Protein AF-A0A7S3JNY3-F1 (afdb_monomer)

Organism: NCBI:txid44058

Secondary structure (DSSP, 8-state):
---GGGHHHHHHHHHHHHHHHHHHHHHHHHHHHHHHHHHHHSSSHHHHH-HHHHHHHHHHHHHHHHHHHHHHHH--HHHHHT-HHHHHHHHHHHHHHHHHHHHHHHHHHHHHHHSGGGGGS-HHHHHHHHHTTT-GGGGGGGHHHH-TT-SEEEEPSS-TTEEEEEEEEETTEEEEEEEEEEEE-TTS-HHHHHHHHHHHHHHHHHHHHHHHHHHHTTS-HHHHHHHS-HHHHHHHHHHHHHHHHHHHHHHTTT-TTHHHHS--

Mean predicted aligned error: 7.67 Å

Structure (mmCIF, N/CA/C/O backbone):
data_AF-A0A7S3JNY3-F1
#
_entry.id   AF-A0A7S3JNY3-F1
#
loop_
_atom_site.group_PDB
_atom_site.id
_atom_site.type_symbol
_atom_site.label_atom_id
_atom_site.label_alt_id
_atom_site.label_comp_id
_atom_site.label_asym_id
_atom_site.label_entity_id
_atom_site.label_seq_id
_atom_site.pdbx_PDB_ins_code
_atom_site.Cartn_x
_atom_site.Cartn_y
_atom_site.Cartn_z
_atom_site.occupancy
_atom_site.B_iso_or_equiv
_atom_site.auth_seq_id
_atom_site.auth_comp_id
_atom_site.auth_asym_id
_atom_site.auth_atom_id
_atom_site.pdbx_PDB_model_num
ATOM 1 N N . ARG A 1 1 ? 52.974 -21.069 -27.724 1.00 56.16 1 ARG A N 1
ATOM 2 C CA . ARG A 1 1 ? 54.146 -21.047 -28.641 1.00 56.16 1 ARG A CA 1
ATOM 3 C C . ARG A 1 1 ? 53.764 -20.895 -30.128 1.00 56.16 1 ARG A C 1
ATOM 5 O O . ARG A 1 1 ? 54.590 -20.383 -30.863 1.00 56.16 1 ARG A O 1
ATOM 12 N N . HIS A 1 2 ? 52.527 -21.207 -30.559 1.00 62.00 2 HIS A N 1
ATOM 13 C CA . HIS A 1 2 ? 52.052 -21.024 -31.955 1.00 62.00 2 HIS A CA 1
ATOM 14 C C . HIS A 1 2 ? 50.883 -20.023 -32.114 1.00 62.00 2 HIS A C 1
ATOM 16 O O . HIS A 1 2 ? 50.087 -20.135 -33.035 1.00 62.00 2 HIS A O 1
ATOM 22 N N . VAL A 1 3 ? 50.758 -19.041 -31.213 1.00 65.50 3 VAL A N 1
ATOM 23 C CA . VAL A 1 3 ? 49.594 -18.122 -31.157 1.00 65.50 3 VAL A CA 1
ATOM 24 C C . VAL A 1 3 ? 49.828 -16.798 -31.902 1.00 65.50 3 VAL A C 1
ATOM 26 O O . VAL A 1 3 ? 48.916 -15.992 -32.022 1.00 65.50 3 VAL A O 1
ATOM 29 N N . GLY A 1 4 ? 51.046 -16.562 -32.406 1.00 77.44 4 GLY A N 1
ATOM 30 C CA . GLY A 1 4 ? 51.443 -15.313 -33.072 1.00 77.44 4 GLY A CA 1
ATOM 31 C C . GLY A 1 4 ? 50.484 -14.841 -34.179 1.00 77.44 4 GLY A C 1
ATOM 32 O O . GLY A 1 4 ? 50.065 -13.690 -34.110 1.00 77.44 4 GLY A O 1
ATOM 33 N N . PRO A 1 5 ? 50.063 -15.710 -35.123 1.00 82.00 5 PRO A N 1
ATOM 34 C CA . PRO A 1 5 ? 49.164 -15.327 -36.220 1.00 82.00 5 PRO A CA 1
ATOM 35 C C . PRO A 1 5 ? 47.748 -14.934 -35.776 1.00 82.00 5 PRO A C 1
ATOM 37 O O . PRO A 1 5 ? 47.068 -14.197 -36.476 1.00 82.00 5 PRO A O 1
ATOM 40 N N . PHE A 1 6 ? 47.299 -15.421 -34.616 1.00 84.50 6 PHE A N 1
ATOM 41 C CA . PHE A 1 6 ? 45.948 -15.180 -34.099 1.00 84.50 6 PHE A CA 1
ATOM 42 C C . PHE A 1 6 ? 45.913 -14.108 -33.012 1.00 84.50 6 PHE A C 1
ATOM 44 O O . PHE A 1 6 ? 44.836 -13.741 -32.558 1.00 84.50 6 PHE A O 1
ATOM 51 N N . LYS A 1 7 ? 47.073 -13.606 -32.570 1.00 87.00 7 LYS A N 1
ATOM 52 C CA . LYS A 1 7 ? 47.175 -12.702 -31.419 1.00 87.00 7 LYS A CA 1
ATOM 53 C C . LYS A 1 7 ? 46.343 -11.433 -31.606 1.00 87.00 7 LYS A C 1
ATOM 55 O O . LYS A 1 7 ? 45.673 -11.013 -30.671 1.00 87.00 7 LYS A O 1
ATOM 60 N N . GLU A 1 8 ? 46.366 -10.853 -32.802 1.00 88.31 8 GLU A N 1
ATOM 61 C CA . GLU A 1 8 ? 45.598 -9.648 -33.127 1.00 88.31 8 GLU A CA 1
ATOM 62 C C . GLU A 1 8 ? 44.090 -9.926 -33.165 1.00 88.31 8 GLU A C 1
ATOM 64 O O . GLU A 1 8 ? 43.324 -9.237 -32.498 1.00 88.31 8 GLU A O 1
ATOM 69 N N . ALA A 1 9 ? 43.671 -10.999 -33.843 1.00 87.06 9 ALA A N 1
ATOM 70 C CA . ALA A 1 9 ? 42.269 -11.412 -33.900 1.00 87.06 9 ALA A CA 1
ATOM 71 C C . ALA A 1 9 ? 41.699 -11.735 -32.507 1.00 87.06 9 ALA A C 1
ATOM 73 O O . ALA A 1 9 ? 40.608 -11.285 -32.164 1.00 87.06 9 ALA A O 1
ATOM 74 N N . VAL A 1 10 ? 42.460 -12.462 -31.683 1.00 89.25 10 VAL A N 1
ATOM 75 C CA . VAL A 1 10 ? 42.090 -12.776 -30.296 1.00 89.25 10 VAL A CA 1
ATOM 76 C C . VAL A 1 10 ? 42.027 -11.506 -29.454 1.00 89.25 10 VAL A C 1
ATOM 78 O O . VAL A 1 10 ? 41.102 -11.363 -28.666 1.00 89.25 10 VAL A O 1
ATOM 81 N N . SER A 1 11 ? 42.962 -10.566 -29.629 1.00 90.06 11 SER A N 1
ATOM 82 C CA . SER A 1 11 ? 42.933 -9.293 -28.902 1.00 90.06 11 SER A CA 1
ATOM 83 C C . SER A 1 11 ? 41.694 -8.470 -29.253 1.00 90.06 11 SER A C 1
ATOM 85 O O . SER A 1 11 ? 41.030 -7.977 -28.350 1.00 90.06 11 SER A O 1
ATOM 87 N N . LEU A 1 12 ? 41.353 -8.355 -30.540 1.00 89.31 12 LEU A N 1
ATOM 88 C CA . LEU A 1 12 ? 40.158 -7.639 -30.995 1.00 89.31 12 LEU A CA 1
ATOM 89 C C . LEU A 1 12 ? 38.875 -8.288 -30.468 1.00 89.31 12 LEU A C 1
ATOM 91 O O . LEU A 1 12 ? 37.988 -7.589 -29.984 1.00 89.31 12 LEU A O 1
ATOM 95 N N . GLN A 1 13 ? 38.785 -9.620 -30.523 1.00 88.56 13 GLN A N 1
ATOM 96 C CA . GLN A 1 13 ? 37.644 -10.348 -29.969 1.00 88.56 13 GLN A CA 1
ATOM 97 C C . GLN A 1 13 ? 37.541 -10.186 -28.454 1.00 88.56 13 GLN A C 1
ATOM 99 O O . GLN A 1 13 ? 36.442 -9.994 -27.945 1.00 88.56 13 GLN A O 1
ATOM 104 N N . LEU A 1 14 ? 38.664 -10.228 -27.735 1.00 91.50 14 LEU A N 1
ATOM 105 C CA . LEU A 1 14 ? 38.682 -10.040 -26.289 1.00 91.50 14 LEU A CA 1
ATOM 106 C C . LEU A 1 14 ? 38.193 -8.638 -25.909 1.00 91.50 14 LEU A C 1
ATOM 108 O O . LEU A 1 14 ? 37.345 -8.519 -25.032 1.00 91.50 14 LEU A O 1
ATOM 112 N N . THR A 1 15 ? 38.664 -7.595 -26.598 1.00 90.69 15 THR A N 1
ATOM 113 C CA . THR A 1 15 ? 38.187 -6.221 -26.385 1.00 90.69 15 THR A CA 1
ATOM 114 C C . THR A 1 15 ? 36.701 -6.092 -26.710 1.00 90.69 15 THR A C 1
ATOM 116 O O . THR A 1 15 ? 35.944 -5.570 -25.900 1.00 90.69 15 THR A O 1
ATOM 119 N N . ALA A 1 16 ? 36.249 -6.629 -27.847 1.00 89.75 16 ALA A N 1
ATOM 120 C CA . ALA A 1 16 ? 34.840 -6.574 -28.228 1.00 89.75 16 ALA A CA 1
ATOM 121 C C . ALA A 1 16 ? 33.927 -7.281 -27.211 1.00 89.75 16 ALA A C 1
ATOM 123 O O . ALA A 1 16 ? 32.843 -6.780 -26.912 1.00 89.75 16 ALA A O 1
ATOM 124 N N . LEU A 1 17 ? 34.356 -8.427 -26.673 1.00 92.56 17 LEU A N 1
ATOM 125 C CA . LEU A 1 17 ? 33.621 -9.155 -25.639 1.00 92.56 17 LEU A CA 1
ATOM 126 C C . LEU A 1 17 ? 33.625 -8.408 -24.303 1.00 92.56 17 LEU A C 1
ATOM 128 O O . LEU A 1 17 ? 32.567 -8.301 -23.694 1.00 92.56 17 LEU A O 1
ATOM 132 N N . SER A 1 18 ? 34.767 -7.851 -23.891 1.00 93.44 18 SER A N 1
ATOM 133 C CA . SER A 1 18 ? 34.874 -7.052 -22.664 1.00 93.44 18 SER A CA 1
ATOM 134 C C . SER A 1 18 ? 33.938 -5.845 -22.705 1.00 93.44 18 SER A C 1
ATOM 136 O O . SER A 1 18 ? 33.124 -5.669 -21.808 1.00 93.44 18 SER A O 1
ATOM 138 N N . ASP A 1 19 ? 33.968 -5.064 -23.787 1.00 90.50 19 ASP A N 1
ATOM 139 C CA . ASP A 1 19 ? 33.078 -3.910 -23.908 1.00 90.50 19 ASP A CA 1
ATOM 140 C C . ASP A 1 19 ? 31.593 -4.315 -23.984 1.00 90.50 19 ASP A C 1
ATOM 142 O O . ASP A 1 19 ? 30.695 -3.550 -23.613 1.00 90.50 19 ASP A O 1
ATOM 146 N N . THR A 1 20 ? 31.314 -5.488 -24.564 1.00 93.56 20 THR A N 1
ATOM 147 C CA . THR A 1 20 ? 29.952 -6.028 -24.648 1.00 93.56 20 THR A CA 1
ATOM 148 C C . THR A 1 20 ? 29.429 -6.349 -23.256 1.00 93.56 20 THR A C 1
ATOM 150 O O . THR A 1 20 ? 28.284 -6.006 -22.970 1.00 93.56 20 THR A O 1
ATOM 153 N N . ASP A 1 21 ? 30.260 -6.954 -22.408 1.00 93.56 21 ASP A N 1
ATOM 154 C CA . ASP A 1 21 ? 29.941 -7.272 -21.015 1.00 93.56 21 ASP A CA 1
ATOM 155 C C . ASP A 1 21 ? 29.605 -5.999 -20.222 1.00 93.56 21 ASP A C 1
ATOM 157 O O . ASP A 1 21 ? 28.498 -5.872 -19.699 1.00 93.56 21 ASP A O 1
ATOM 161 N N . ASP A 1 22 ? 30.473 -4.981 -20.288 1.00 91.94 22 ASP A N 1
ATOM 162 C CA . ASP A 1 22 ? 30.255 -3.684 -19.627 1.00 91.94 22 ASP A CA 1
ATOM 163 C C . ASP A 1 22 ? 28.944 -3.008 -20.075 1.00 91.94 22 ASP A C 1
ATOM 165 O O . ASP A 1 22 ? 28.192 -2.434 -19.277 1.00 91.94 22 ASP A O 1
ATOM 169 N N . THR A 1 23 ? 28.645 -3.078 -21.377 1.00 93.25 23 THR A N 1
ATOM 170 C CA . THR A 1 23 ? 27.417 -2.501 -21.943 1.00 93.25 23 THR A CA 1
ATOM 171 C C . THR A 1 23 ? 26.177 -3.261 -21.471 1.00 93.25 23 THR A C 1
ATOM 173 O O . THR A 1 23 ? 25.161 -2.638 -21.153 1.00 93.25 23 THR A O 1
ATOM 176 N N . LEU A 1 24 ? 26.241 -4.595 -21.418 1.00 93.75 24 LEU A N 1
ATOM 177 C CA . LEU A 1 24 ? 25.139 -5.441 -20.960 1.00 93.75 24 LEU A CA 1
ATOM 178 C C . LEU A 1 24 ? 24.847 -5.236 -19.477 1.00 93.75 24 LEU A C 1
ATOM 180 O O . LEU A 1 24 ? 23.680 -5.116 -19.109 1.00 93.75 24 LEU A O 1
ATOM 184 N N . ASP A 1 25 ? 25.877 -5.118 -18.645 1.00 94.69 25 ASP A N 1
ATOM 185 C CA . ASP A 1 25 ? 25.730 -4.850 -17.216 1.00 94.69 25 ASP A CA 1
ATOM 186 C C . ASP A 1 25 ? 24.955 -3.554 -16.954 1.00 94.69 25 ASP A C 1
ATOM 188 O O . ASP A 1 25 ? 24.044 -3.506 -16.118 1.00 94.69 25 ASP A O 1
ATOM 192 N N . LEU A 1 26 ? 25.280 -2.488 -17.691 1.00 94.94 26 LEU A N 1
ATOM 193 C CA . LEU A 1 26 ? 24.538 -1.233 -17.606 1.00 94.94 26 LEU A CA 1
ATOM 194 C C . LEU A 1 26 ? 23.118 -1.374 -18.165 1.00 94.94 26 LEU A C 1
ATOM 196 O O . LEU A 1 26 ? 22.169 -0.863 -17.569 1.00 94.94 26 LEU A O 1
ATOM 200 N N . TRP A 1 27 ? 22.952 -2.078 -19.284 1.00 95.44 27 TRP A N 1
ATOM 201 C CA . TRP A 1 27 ? 21.640 -2.285 -19.892 1.00 95.44 27 TRP A CA 1
ATOM 202 C C . TRP A 1 27 ? 20.697 -3.041 -18.953 1.00 95.44 27 TRP A C 1
ATOM 204 O O . TRP A 1 27 ? 19.566 -2.605 -18.748 1.00 95.44 27 TRP A O 1
ATOM 214 N N . ILE A 1 28 ? 21.162 -4.107 -18.300 1.00 95.38 28 ILE A N 1
ATOM 215 C CA . ILE A 1 28 ? 20.367 -4.868 -17.328 1.00 95.38 28 ILE A CA 1
ATOM 216 C C . ILE A 1 28 ? 19.935 -3.969 -16.162 1.00 95.38 28 ILE A C 1
ATOM 218 O O . ILE A 1 28 ? 18.774 -4.007 -15.749 1.00 95.38 28 ILE A O 1
ATOM 222 N N . LYS A 1 29 ? 20.825 -3.104 -15.656 1.00 95.44 29 LYS A N 1
ATOM 223 C CA . LYS A 1 29 ? 20.474 -2.123 -14.613 1.00 95.44 29 LYS A CA 1
ATOM 224 C C . LYS A 1 29 ? 19.383 -1.157 -15.081 1.00 95.44 29 LYS A C 1
ATOM 226 O O . LYS A 1 29 ? 18.408 -0.950 -14.359 1.00 95.44 29 LYS A O 1
ATOM 231 N N . VAL A 1 30 ? 19.514 -0.612 -16.293 1.00 96.44 30 VAL A N 1
ATOM 232 C CA . VAL A 1 30 ? 18.503 0.261 -16.916 1.00 96.44 30 VAL A CA 1
ATOM 233 C C . VAL A 1 30 ? 17.170 -0.470 -17.068 1.00 96.44 30 VA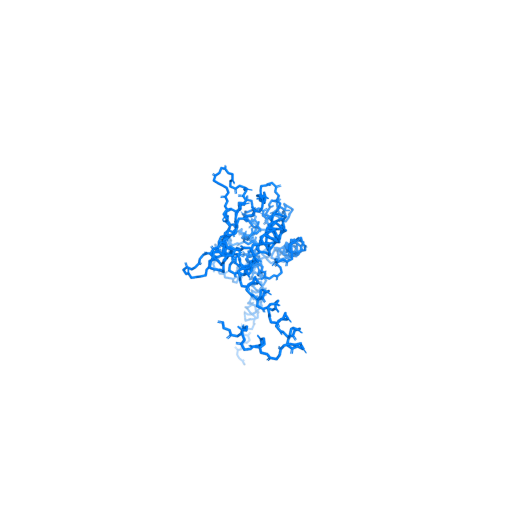L A C 1
ATOM 235 O O . VAL A 1 30 ? 16.141 0.068 -16.672 1.00 96.44 30 VAL A O 1
ATOM 238 N N . GLN A 1 31 ? 17.175 -1.704 -17.574 1.00 95.56 31 GLN A N 1
ATOM 239 C CA . GLN A 1 31 ? 15.968 -2.507 -17.765 1.00 95.56 31 GLN A CA 1
ATOM 240 C C . GLN A 1 31 ? 15.258 -2.790 -16.437 1.00 95.56 31 GLN A C 1
ATOM 242 O O . GLN A 1 31 ? 14.037 -2.654 -16.355 1.00 95.56 31 GLN A O 1
ATOM 247 N N . ASN A 1 32 ? 16.004 -3.142 -15.388 1.00 94.44 32 ASN A N 1
ATOM 248 C CA . ASN A 1 32 ? 15.439 -3.391 -14.063 1.00 94.44 32 ASN A CA 1
ATOM 249 C C . ASN A 1 32 ? 14.791 -2.127 -13.480 1.00 94.44 32 ASN A C 1
ATOM 251 O O . ASN A 1 32 ? 13.663 -2.183 -12.988 1.00 94.44 32 ASN A O 1
ATOM 255 N N . LEU A 1 33 ? 15.467 -0.974 -13.567 1.00 94.06 33 LEU A N 1
ATOM 256 C CA . LEU A 1 33 ? 14.902 0.305 -13.125 1.00 94.06 33 LEU A CA 1
ATOM 257 C C . LEU A 1 33 ? 13.669 0.697 -13.945 1.00 94.06 33 LEU A C 1
ATOM 259 O O . LEU A 1 33 ? 12.653 1.080 -13.367 1.00 94.06 33 LEU A O 1
ATOM 263 N N . TRP A 1 34 ? 13.738 0.569 -15.271 1.00 95.69 34 TRP A N 1
ATOM 264 C CA . TRP A 1 34 ? 12.626 0.877 -16.165 1.00 95.69 34 TRP A CA 1
ATOM 265 C C . TRP A 1 34 ? 11.405 0.008 -15.851 1.00 95.69 34 TRP A C 1
ATOM 267 O O . TRP A 1 34 ? 10.335 0.560 -15.632 1.00 95.69 34 TRP A O 1
ATOM 277 N N . THR A 1 35 ? 11.572 -1.309 -15.698 1.00 91.50 35 THR A N 1
ATOM 278 C CA . THR A 1 35 ? 10.468 -2.246 -15.398 1.00 91.50 35 THR A CA 1
ATOM 279 C C . THR A 1 35 ? 9.781 -1.905 -14.070 1.00 91.50 35 THR A C 1
ATOM 281 O O . THR A 1 35 ? 8.555 -1.917 -13.963 1.00 91.50 35 THR A O 1
ATOM 284 N N . ASN A 1 36 ? 10.563 -1.545 -13.045 1.00 87.94 36 ASN A N 1
ATOM 285 C CA . ASN A 1 36 ? 10.016 -1.146 -11.747 1.00 87.94 36 ASN A CA 1
ATOM 286 C C . ASN A 1 36 ? 9.193 0.148 -11.841 1.00 87.94 36 ASN A C 1
ATOM 288 O O . ASN A 1 36 ? 8.140 0.263 -11.212 1.00 87.94 36 ASN A O 1
ATOM 292 N N . LEU A 1 37 ? 9.667 1.120 -12.622 1.00 91.56 37 LEU A N 1
ATOM 293 C CA . LEU A 1 37 ? 9.047 2.439 -12.751 1.00 91.56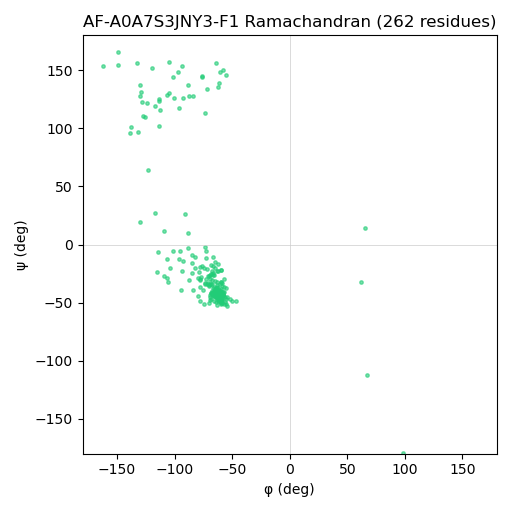 37 LEU A CA 1
ATOM 294 C C . LEU A 1 37 ? 7.909 2.477 -13.784 1.00 91.56 37 LEU A C 1
ATOM 296 O O . LEU A 1 37 ? 6.999 3.296 -13.643 1.00 91.56 37 LEU A O 1
ATOM 300 N N . GLU A 1 38 ? 7.906 1.573 -14.765 1.00 90.19 38 GLU A N 1
ATOM 301 C CA . GLU A 1 38 ? 6.864 1.443 -15.789 1.00 90.19 38 GLU A CA 1
ATOM 302 C C . GLU A 1 38 ? 5.492 1.263 -15.137 1.00 90.19 38 GLU A C 1
ATOM 304 O O . GLU A 1 38 ? 4.576 2.049 -15.381 1.00 90.19 38 GLU A O 1
ATOM 309 N N . SER A 1 39 ? 5.384 0.304 -14.213 1.00 82.94 39 SER A N 1
ATOM 310 C CA . SER A 1 39 ? 4.141 0.013 -13.488 1.00 82.94 39 SER A CA 1
ATOM 311 C C . SER A 1 39 ? 3.596 1.194 -12.669 1.00 82.94 39 SER A C 1
ATOM 313 O O . SER A 1 39 ? 2.404 1.234 -12.367 1.00 82.94 39 SER A O 1
ATOM 315 N N . VAL A 1 40 ? 4.451 2.162 -12.323 1.00 87.06 40 VAL A N 1
ATOM 316 C CA . VAL A 1 40 ? 4.113 3.326 -11.492 1.00 87.06 40 VAL A CA 1
ATOM 317 C C . VAL A 1 40 ? 3.730 4.543 -12.338 1.00 87.06 40 VAL A C 1
ATOM 319 O O . VAL A 1 40 ? 2.819 5.286 -11.968 1.00 87.06 40 VAL A O 1
ATOM 322 N N . PHE A 1 41 ? 4.427 4.772 -13.457 1.00 89.38 41 PHE A N 1
ATOM 323 C CA . PHE A 1 41 ? 4.286 5.994 -14.257 1.00 89.38 41 PHE A CA 1
ATOM 324 C C . PHE A 1 41 ? 3.484 5.822 -15.554 1.00 89.38 41 PHE A C 1
ATOM 326 O O . PHE A 1 41 ? 2.970 6.820 -16.061 1.00 89.38 41 PHE A O 1
ATOM 333 N N . MET A 1 42 ? 3.322 4.600 -16.076 1.00 79.00 42 MET A N 1
ATOM 334 C CA . MET A 1 42 ? 2.513 4.342 -17.282 1.00 79.00 42 MET A CA 1
ATOM 335 C C . MET A 1 42 ? 1.010 4.223 -16.995 1.00 79.00 42 MET A C 1
ATOM 337 O O . MET A 1 42 ? 0.200 4.244 -17.922 1.00 79.00 42 MET A O 1
ATOM 341 N N . GLY A 1 43 ? 0.605 4.142 -15.725 1.00 68.12 43 GLY A N 1
ATOM 342 C CA . GLY A 1 43 ? -0.799 4.080 -15.334 1.00 68.12 43 GLY A CA 1
ATOM 343 C C . GLY A 1 43 ? -1.025 4.423 -13.862 1.00 68.12 43 GLY A C 1
ATOM 344 O O . GLY A 1 43 ? -0.153 4.241 -13.022 1.00 68.12 43 GLY A O 1
ATOM 345 N N . GLY A 1 44 ? -2.223 4.916 -13.545 1.00 73.88 44 GLY A N 1
ATOM 346 C CA . GLY A 1 44 ? -2.661 5.155 -12.166 1.00 73.88 44 GLY A CA 1
ATOM 347 C C . GLY A 1 44 ? -2.536 6.599 -11.680 1.00 73.88 44 GLY A C 1
ATOM 348 O O . GLY A 1 44 ? -2.152 7.518 -12.406 1.00 73.88 44 GLY A O 1
ATOM 349 N N . ASP A 1 45 ? -2.923 6.813 -10.424 1.00 80.75 45 ASP A N 1
ATOM 350 C CA . ASP A 1 45 ? -3.017 8.157 -9.847 1.00 80.75 45 ASP A CA 1
ATOM 351 C C . ASP A 1 45 ? -1.665 8.753 -9.435 1.00 80.75 45 ASP A C 1
ATOM 353 O O . ASP A 1 45 ? -1.546 9.975 -9.336 1.00 80.75 45 ASP A O 1
ATOM 357 N N . ILE A 1 46 ? -0.627 7.927 -9.260 1.00 85.69 46 ILE A N 1
ATOM 358 C CA . ILE A 1 46 ? 0.721 8.401 -8.907 1.00 85.69 46 ILE A CA 1
ATOM 359 C C . ILE A 1 46 ? 1.291 9.278 -10.027 1.00 85.69 46 ILE A C 1
ATOM 361 O O . ILE A 1 46 ? 1.800 10.359 -9.745 1.00 85.69 46 ILE A O 1
ATOM 365 N N . ALA A 1 47 ? 1.113 8.897 -11.296 1.00 87.19 47 ALA A N 1
ATOM 366 C CA . ALA A 1 47 ? 1.545 9.707 -12.438 1.00 87.19 47 ALA A CA 1
ATOM 367 C C . ALA A 1 47 ? 0.898 11.107 -12.458 1.00 87.19 47 ALA A C 1
ATOM 369 O O . ALA A 1 47 ? 1.535 12.083 -12.855 1.00 87.19 47 ALA A O 1
ATOM 370 N N . LYS A 1 48 ? -0.350 11.231 -11.979 1.00 86.88 48 LYS A N 1
ATOM 371 C CA . LYS A 1 48 ? -1.034 12.530 -11.837 1.00 86.88 48 LYS A CA 1
ATOM 372 C C . LYS A 1 48 ? -0.477 13.349 -10.673 1.00 86.88 48 LYS A C 1
ATOM 374 O O . LYS A 1 48 ? -0.453 14.573 -10.753 1.00 86.88 48 LYS A O 1
ATOM 379 N N . GLN A 1 49 ? -0.048 12.687 -9.597 1.00 86.94 49 GLN A N 1
ATOM 380 C CA . GLN A 1 49 ? 0.554 13.335 -8.427 1.00 86.94 49 GLN A CA 1
ATOM 381 C C . GLN A 1 49 ? 2.029 13.711 -8.649 1.00 86.94 49 GLN A C 1
ATOM 383 O O . GLN A 1 49 ? 2.513 14.642 -8.012 1.00 86.94 49 GLN A O 1
ATOM 388 N N . MET A 1 50 ? 2.722 13.039 -9.573 1.00 91.56 50 MET A N 1
ATOM 389 C CA . MET A 1 50 ? 4.125 13.271 -9.939 1.00 91.56 50 MET A CA 1
ATOM 390 C C . MET A 1 50 ? 4.274 13.576 -11.447 1.00 91.56 50 MET A C 1
ATOM 392 O O . MET A 1 50 ? 4.890 12.805 -12.188 1.00 91.56 50 MET A O 1
ATOM 396 N N . PRO A 1 51 ? 3.702 14.690 -11.951 1.00 92.12 51 PRO A N 1
ATOM 397 C CA . PRO A 1 51 ? 3.609 14.950 -13.391 1.00 92.12 51 PRO A CA 1
ATOM 398 C C . PRO A 1 51 ? 4.962 15.252 -14.051 1.00 92.12 51 PRO A C 1
ATOM 400 O O . PRO A 1 51 ? 5.139 15.011 -15.247 1.00 92.12 51 PRO A O 1
ATOM 403 N N . ILE A 1 52 ? 5.924 15.789 -13.292 1.00 93.38 52 ILE A N 1
ATOM 404 C CA . ILE A 1 52 ? 7.263 16.117 -13.798 1.00 93.38 52 ILE A CA 1
ATOM 405 C C . ILE A 1 52 ? 8.023 14.820 -14.088 1.00 93.38 52 ILE A C 1
ATOM 407 O O . ILE A 1 52 ? 8.538 14.638 -15.192 1.00 93.38 52 ILE A O 1
ATOM 411 N N . GLU A 1 53 ? 8.047 13.906 -13.123 1.00 93.56 53 GLU A N 1
ATOM 412 C CA . GLU A 1 53 ? 8.652 12.582 -13.230 1.00 93.56 53 GLU A CA 1
ATOM 413 C C . GLU A 1 53 ? 7.938 11.730 -14.278 1.00 93.56 53 GLU A C 1
ATOM 415 O O . GLU A 1 53 ? 8.608 11.140 -15.118 1.00 93.56 53 GLU A O 1
ATOM 420 N N . ALA A 1 54 ? 6.602 11.747 -14.327 1.00 93.25 54 ALA A N 1
ATOM 421 C CA . ALA A 1 54 ? 5.842 11.031 -15.351 1.00 93.25 54 ALA A CA 1
ATOM 422 C C . ALA A 1 54 ? 6.211 11.494 -16.773 1.00 93.25 54 ALA A C 1
ATOM 424 O O . ALA A 1 54 ? 6.422 10.678 -17.670 1.00 93.25 54 ALA A O 1
ATOM 425 N N . LYS A 1 55 ? 6.366 12.810 -16.988 1.00 93.12 55 LYS A N 1
ATOM 426 C CA . LYS A 1 55 ? 6.793 13.357 -18.286 1.00 93.12 55 LYS A CA 1
ATOM 427 C C . LYS A 1 55 ? 8.231 12.966 -18.640 1.00 93.12 55 LYS A C 1
ATOM 429 O O . LYS A 1 55 ? 8.515 12.715 -19.813 1.00 93.12 55 LYS A O 1
ATOM 434 N N . LYS A 1 56 ? 9.135 12.920 -17.654 1.00 93.75 56 LYS A N 1
ATOM 435 C CA . LYS A 1 56 ? 10.507 12.420 -17.848 1.00 93.75 56 LYS A CA 1
ATOM 436 C C . LYS A 1 56 ? 10.494 10.938 -18.209 1.00 93.75 56 LYS A C 1
ATOM 438 O O . LYS A 1 56 ? 11.070 10.569 -19.230 1.00 93.75 56 LYS A O 1
ATOM 443 N N . PHE A 1 57 ? 9.765 10.124 -17.447 1.00 95.25 57 PHE A N 1
ATOM 444 C CA . PHE A 1 57 ? 9.631 8.692 -17.685 1.00 95.25 57 PHE A CA 1
ATOM 445 C C . PHE A 1 57 ? 9.066 8.399 -19.078 1.00 95.25 57 PHE A C 1
ATOM 447 O O . PHE A 1 57 ? 9.645 7.605 -19.802 1.00 95.25 57 PHE A O 1
ATOM 454 N N . ALA A 1 58 ? 8.046 9.126 -19.540 1.00 93.94 58 ALA A N 1
ATOM 455 C CA . ALA A 1 58 ? 7.505 8.966 -20.896 1.00 93.94 58 ALA A CA 1
ATOM 456 C C . ALA A 1 58 ? 8.511 9.299 -22.024 1.00 93.94 58 ALA A C 1
ATOM 458 O O . ALA A 1 58 ? 8.350 8.879 -23.173 1.00 93.94 58 ALA A O 1
ATOM 459 N N . LYS A 1 59 ? 9.549 10.101 -21.751 1.00 94.25 59 LYS A N 1
ATOM 460 C CA . LYS A 1 59 ? 10.662 10.293 -22.693 1.00 94.25 59 LYS A CA 1
ATOM 461 C C . LYS A 1 59 ? 11.614 9.095 -22.651 1.00 94.25 59 LYS A C 1
ATOM 463 O O . LYS A 1 59 ? 11.924 8.564 -23.712 1.00 94.25 59 LYS A O 1
ATOM 468 N N . ILE A 1 60 ? 12.014 8.679 -21.449 1.00 95.38 60 ILE A N 1
ATOM 469 C CA . ILE A 1 60 ? 12.880 7.512 -21.214 1.00 95.38 60 ILE A CA 1
ATOM 470 C C . ILE A 1 60 ? 12.273 6.265 -21.859 1.00 95.38 60 ILE A C 1
ATOM 472 O O . ILE A 1 60 ? 12.964 5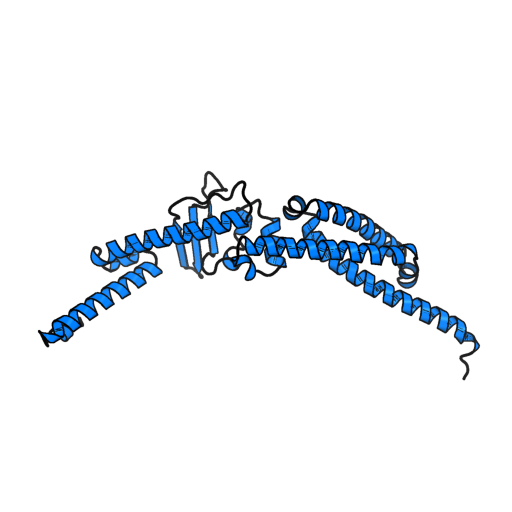.568 -22.588 1.00 95.38 60 ILE A O 1
ATOM 476 N N . ASP A 1 61 ? 10.978 6.035 -21.652 1.00 95.19 61 ASP A N 1
ATOM 477 C CA . ASP A 1 61 ? 10.209 4.931 -22.215 1.00 95.19 61 ASP A CA 1
ATOM 478 C C . ASP A 1 61 ? 10.319 4.873 -23.743 1.00 95.19 61 ASP A C 1
ATOM 480 O O . ASP A 1 61 ? 10.766 3.877 -24.305 1.00 95.19 61 ASP A O 1
ATOM 484 N N . ARG A 1 62 ? 10.037 5.988 -24.429 1.00 94.44 62 ARG A N 1
ATOM 485 C CA . ARG A 1 62 ? 10.159 6.062 -25.894 1.00 94.44 62 ARG A CA 1
ATOM 486 C C . ARG A 1 62 ? 11.572 5.771 -26.388 1.00 94.44 62 ARG A C 1
ATOM 488 O O . ARG A 1 62 ? 11.725 5.172 -27.452 1.00 94.44 62 ARG A O 1
ATOM 495 N N . ASP A 1 63 ? 12.591 6.230 -25.671 1.00 94.06 63 ASP A N 1
ATOM 496 C CA . ASP A 1 63 ? 13.986 6.016 -26.056 1.00 94.06 63 ASP A CA 1
ATOM 497 C C . ASP A 1 63 ? 14.426 4.568 -25.767 1.00 94.06 63 ASP A C 1
ATOM 499 O O . ASP A 1 63 ? 15.065 3.941 -26.615 1.00 94.06 63 ASP A O 1
ATOM 503 N N . PHE A 1 64 ? 13.995 3.991 -24.643 1.00 94.81 64 PHE A N 1
ATOM 504 C CA . PHE A 1 64 ? 14.247 2.598 -24.276 1.00 94.81 64 PHE A CA 1
ATOM 505 C C . PHE A 1 64 ? 13.550 1.616 -25.229 1.00 94.81 64 PHE A C 1
ATOM 507 O O . PHE A 1 64 ? 14.186 0.697 -25.739 1.00 94.81 64 PHE A O 1
ATOM 514 N N . VAL A 1 65 ? 12.283 1.850 -25.581 1.00 94.06 65 VAL A N 1
ATOM 515 C CA . VAL A 1 65 ? 11.544 1.017 -26.546 1.00 94.06 65 VAL A CA 1
ATOM 516 C C . VAL A 1 65 ? 12.222 1.016 -27.921 1.00 94.06 65 VAL A C 1
ATOM 518 O O . VAL A 1 65 ? 12.364 -0.042 -28.533 1.00 94.06 65 VAL A O 1
ATOM 521 N N . LYS A 1 66 ? 12.718 2.165 -28.405 1.00 92.94 66 LYS A N 1
ATOM 522 C CA . LYS A 1 66 ? 13.492 2.226 -29.663 1.00 92.94 66 LYS A CA 1
ATOM 523 C C . LYS A 1 66 ? 14.772 1.396 -29.595 1.00 92.94 66 LYS A C 1
ATOM 525 O O . LYS A 1 66 ? 15.109 0.726 -30.571 1.00 92.94 66 LYS A O 1
ATOM 530 N N . ILE A 1 67 ? 15.478 1.442 -28.463 1.00 92.06 67 ILE A N 1
ATOM 531 C CA . ILE A 1 67 ? 16.661 0.608 -28.221 1.00 92.06 67 ILE A CA 1
ATOM 532 C C . ILE A 1 67 ? 16.282 -0.875 -28.306 1.00 92.06 67 ILE A C 1
ATOM 534 O O . ILE A 1 67 ? 16.945 -1.622 -29.024 1.00 92.06 67 ILE A O 1
ATOM 538 N N . MET A 1 68 ? 15.189 -1.289 -27.659 1.00 93.69 68 MET A N 1
ATOM 539 C CA . MET A 1 68 ? 14.730 -2.683 -27.665 1.00 93.69 68 MET A CA 1
ATOM 540 C C . MET A 1 68 ? 14.311 -3.173 -29.059 1.00 93.69 68 MET A C 1
ATOM 542 O O . MET A 1 68 ? 14.655 -4.294 -29.434 1.00 93.69 68 MET A O 1
ATOM 546 N N . ILE A 1 69 ? 13.639 -2.338 -29.861 1.00 93.50 69 ILE A N 1
ATOM 547 C CA . ILE A 1 69 ? 13.292 -2.664 -31.257 1.00 93.50 69 ILE A CA 1
ATOM 548 C C . ILE A 1 69 ? 14.564 -2.887 -32.083 1.00 93.50 69 ILE A C 1
ATOM 550 O O . ILE A 1 69 ? 14.712 -3.919 -32.737 1.00 93.50 69 ILE A O 1
ATOM 554 N N . LYS A 1 70 ? 15.530 -1.967 -31.994 1.00 90.88 70 LYS A N 1
ATOM 555 C CA . LYS A 1 70 ? 16.801 -2.078 -32.722 1.00 90.88 70 LYS A CA 1
ATOM 556 C C . LYS A 1 70 ? 17.618 -3.301 -32.288 1.00 90.88 70 LYS A C 1
ATOM 558 O O . LYS A 1 70 ? 18.265 -3.949 -33.114 1.00 90.88 70 LYS A O 1
ATOM 563 N N . ALA A 1 71 ? 17.582 -3.632 -30.998 1.00 91.50 71 ALA A N 1
ATOM 564 C CA . ALA A 1 71 ? 18.215 -4.827 -30.452 1.00 91.50 71 ALA A CA 1
ATOM 565 C C . ALA A 1 71 ? 17.600 -6.103 -31.041 1.00 91.50 71 ALA A C 1
ATOM 567 O O . ALA A 1 71 ? 18.321 -6.997 -31.492 1.00 91.50 71 ALA A O 1
ATOM 568 N N . HIS A 1 72 ? 16.266 -6.147 -31.102 1.00 92.31 72 HIS A N 1
ATOM 569 C CA . HIS A 1 72 ? 15.515 -7.252 -31.686 1.00 92.31 72 HIS A CA 1
ATOM 570 C C . HIS A 1 72 ? 15.836 -7.453 -33.178 1.00 92.31 72 HIS A C 1
ATOM 572 O O . HIS A 1 72 ? 16.012 -8.587 -33.625 1.00 92.31 72 HIS A O 1
ATOM 578 N N . GLU A 1 73 ? 15.984 -6.364 -33.938 1.00 92.50 73 GLU A N 1
ATOM 579 C CA . GLU A 1 73 ? 16.368 -6.403 -35.355 1.00 92.50 73 GLU A CA 1
ATOM 580 C C . GLU A 1 73 ? 17.808 -6.896 -35.570 1.00 92.50 73 GLU A C 1
ATOM 582 O O . GLU A 1 73 ? 18.067 -7.674 -36.490 1.00 92.50 73 GLU A O 1
ATOM 587 N N . THR A 1 74 ? 18.744 -6.475 -34.710 1.00 90.19 74 THR A N 1
ATOM 588 C CA . THR A 1 74 ? 20.180 -6.783 -34.852 1.00 90.19 74 THR A CA 1
ATOM 589 C C . THR A 1 74 ? 20.497 -8.255 -34.560 1.00 90.19 74 THR A C 1
ATOM 591 O O . THR A 1 74 ? 21.400 -8.815 -35.183 1.00 90.19 74 THR A O 1
ATOM 594 N N . LYS A 1 75 ? 19.757 -8.895 -33.638 1.00 89.88 75 LYS A N 1
ATOM 595 C CA . LYS A 1 75 ? 19.853 -10.312 -33.200 1.00 89.88 75 LYS A CA 1
ATOM 596 C C . LYS A 1 75 ? 21.178 -10.754 -32.561 1.00 89.88 75 LYS A C 1
ATOM 598 O O . LYS A 1 75 ? 21.166 -11.625 -31.698 1.00 89.88 75 LYS A O 1
ATOM 603 N N . ILE A 1 76 ? 22.313 -10.186 -32.966 1.00 91.56 76 ILE A N 1
ATOM 604 C CA . ILE A 1 76 ? 23.646 -10.497 -32.441 1.00 91.56 76 ILE A CA 1
ATOM 605 C C . ILE A 1 76 ? 24.006 -9.480 -31.357 1.00 91.56 76 ILE A C 1
ATOM 607 O O . ILE A 1 76 ? 24.148 -8.289 -31.636 1.00 91.56 76 ILE A O 1
ATOM 611 N N . VAL A 1 77 ? 24.196 -9.967 -30.128 1.00 89.88 77 VAL A N 1
ATOM 612 C CA . VAL A 1 77 ? 24.431 -9.129 -28.941 1.00 89.88 77 VAL A CA 1
ATOM 613 C C . VAL A 1 77 ? 25.689 -8.268 -29.054 1.00 89.88 77 VAL A C 1
ATOM 615 O O . VAL A 1 77 ? 25.622 -7.072 -28.796 1.00 89.88 77 VAL A O 1
ATOM 618 N N . VAL A 1 78 ? 26.798 -8.839 -29.536 1.00 90.44 78 VAL A N 1
ATOM 619 C CA . VAL A 1 78 ? 28.070 -8.118 -29.707 1.00 90.44 78 VAL A CA 1
ATOM 620 C C . VAL A 1 78 ? 27.880 -6.932 -30.654 1.00 90.44 78 VAL A C 1
ATOM 622 O O . VAL A 1 78 ? 28.188 -5.803 -30.296 1.00 90.44 78 VAL A O 1
ATOM 625 N N . ASN A 1 79 ? 27.250 -7.150 -31.813 1.00 88.06 79 ASN A N 1
ATOM 626 C CA . ASN A 1 79 ? 26.988 -6.086 -32.789 1.00 88.06 79 ASN A CA 1
ATOM 627 C C . ASN A 1 79 ? 26.050 -5.003 -32.235 1.00 88.06 79 ASN A C 1
ATOM 629 O O . ASN A 1 79 ? 26.196 -3.827 -32.566 1.00 88.06 79 ASN A O 1
ATOM 633 N N . CYS A 1 80 ? 25.086 -5.388 -31.395 1.00 90.00 80 CYS A N 1
ATOM 634 C CA . CYS A 1 80 ? 24.186 -4.445 -30.743 1.00 90.00 80 CYS A CA 1
ATOM 635 C C . CYS A 1 80 ? 24.930 -3.576 -29.715 1.00 90.00 80 CYS A C 1
ATOM 637 O O . CYS A 1 80 ? 24.788 -2.353 -29.732 1.00 90.00 80 CYS A O 1
ATOM 639 N N . CYS A 1 81 ? 25.761 -4.185 -28.865 1.00 88.50 81 CYS A N 1
ATOM 640 C CA . CYS A 1 81 ? 26.550 -3.496 -27.839 1.00 88.50 81 CYS A CA 1
ATOM 641 C C . CYS A 1 81 ? 27.721 -2.681 -28.411 1.00 88.50 81 CYS A C 1
ATOM 643 O O . CYS A 1 81 ? 28.182 -1.729 -27.781 1.00 88.50 81 CYS A O 1
ATOM 645 N N . SER A 1 82 ? 28.183 -2.990 -29.626 1.00 84.75 82 SER A N 1
ATOM 646 C CA . SER A 1 82 ? 29.148 -2.163 -30.364 1.00 84.75 82 SER A CA 1
ATOM 647 C C . SER A 1 82 ? 28.547 -0.862 -30.912 1.00 84.75 82 SER A C 1
ATOM 649 O O . SER A 1 82 ? 29.272 -0.043 -31.470 1.00 84.75 82 SER A O 1
ATOM 651 N N . ASN A 1 83 ? 27.235 -0.637 -30.783 1.00 86.56 83 ASN A N 1
ATOM 652 C CA . ASN A 1 83 ? 26.605 0.583 -31.271 1.00 86.56 83 ASN A CA 1
ATOM 653 C C . ASN A 1 83 ? 26.947 1.794 -30.383 1.00 86.56 83 ASN A C 1
ATOM 655 O O . ASN A 1 83 ? 26.476 1.889 -29.250 1.00 86.56 83 ASN A O 1
ATOM 659 N N . GLU A 1 84 ? 27.697 2.764 -30.910 1.00 83.31 84 GLU A N 1
ATOM 660 C CA . GLU A 1 84 ? 28.079 3.976 -30.163 1.00 83.31 84 GLU A CA 1
ATOM 661 C C . GLU A 1 84 ? 26.876 4.770 -29.635 1.00 83.31 84 GLU A C 1
ATOM 663 O O . GLU A 1 84 ? 26.910 5.289 -28.520 1.00 83.31 84 GLU A O 1
ATOM 668 N N . LEU A 1 85 ? 25.774 4.826 -30.393 1.00 84.44 85 LEU A N 1
ATOM 669 C CA . LEU A 1 85 ? 24.560 5.514 -29.953 1.00 84.44 85 LEU A CA 1
ATOM 670 C C . LEU A 1 85 ? 23.978 4.853 -28.698 1.00 84.44 85 LEU A C 1
ATOM 672 O O . LEU A 1 85 ? 23.530 5.553 -27.794 1.00 84.44 85 LEU A O 1
ATOM 676 N N . LEU A 1 86 ? 24.010 3.519 -28.622 1.00 88.44 86 LEU A N 1
ATOM 677 C CA . LEU A 1 86 ? 23.557 2.773 -27.449 1.00 88.44 86 LEU A CA 1
ATOM 678 C C . LEU A 1 86 ? 24.456 3.066 -26.241 1.00 88.44 86 LEU A C 1
ATOM 680 O O . LEU A 1 86 ? 23.939 3.422 -25.183 1.00 88.44 86 LEU A O 1
ATOM 684 N N . ARG A 1 87 ? 25.784 2.990 -26.420 1.00 87.06 87 ARG A N 1
ATOM 685 C CA . ARG A 1 87 ? 26.770 3.264 -25.358 1.00 87.06 87 ARG A CA 1
ATOM 686 C C . ARG A 1 87 ? 26.649 4.677 -24.789 1.00 87.06 87 ARG A C 1
ATOM 688 O O . ARG A 1 87 ? 26.806 4.858 -23.590 1.00 87.06 87 ARG A O 1
ATOM 695 N N . ASN A 1 88 ? 26.311 5.659 -25.623 1.00 89.00 88 ASN A N 1
ATOM 696 C CA . ASN A 1 88 ? 26.101 7.039 -25.180 1.00 89.00 88 ASN A CA 1
ATOM 697 C C . ASN A 1 88 ? 24.719 7.263 -24.546 1.00 89.00 88 ASN A C 1
ATOM 699 O O . ASN A 1 88 ? 24.567 8.128 -23.686 1.00 89.00 88 ASN A O 1
ATOM 703 N N . THR A 1 89 ? 23.702 6.499 -24.957 1.00 92.25 89 THR A N 1
ATOM 704 C CA . THR A 1 89 ? 22.322 6.686 -24.482 1.00 92.25 89 THR A CA 1
ATOM 705 C C . THR A 1 89 ? 22.065 5.972 -23.154 1.00 92.25 89 THR A C 1
ATOM 707 O O . THR A 1 89 ? 21.403 6.537 -22.286 1.00 92.25 89 THR A O 1
ATOM 710 N N . LEU A 1 90 ? 22.603 4.763 -22.954 1.00 93.25 90 LEU A N 1
ATOM 711 C CA . LEU A 1 90 ? 22.373 3.971 -21.737 1.00 93.25 90 LEU A CA 1
ATOM 712 C C . LEU A 1 90 ? 22.758 4.700 -20.432 1.00 93.25 90 LEU A C 1
ATOM 714 O O . LEU A 1 90 ? 21.932 4.696 -19.518 1.00 93.25 90 LEU A O 1
ATOM 718 N N . PRO A 1 91 ? 23.921 5.379 -20.317 1.00 94.94 91 PRO A N 1
ATOM 719 C CA . PRO A 1 91 ? 24.273 6.127 -19.109 1.00 94.94 91 PRO A CA 1
ATOM 720 C C . PRO A 1 91 ? 23.298 7.270 -18.814 1.00 94.94 91 PRO A C 1
ATOM 722 O O . PRO A 1 91 ? 22.950 7.506 -17.660 1.00 94.94 91 PRO A O 1
ATOM 725 N N . VAL A 1 92 ? 22.815 7.949 -19.861 1.00 95.44 92 VAL A N 1
ATOM 726 C CA . VAL A 1 92 ? 21.836 9.038 -19.733 1.00 95.44 92 VAL A CA 1
ATOM 727 C C . VAL A 1 92 ? 20.485 8.497 -19.263 1.00 95.44 92 VAL A C 1
ATOM 729 O O . VAL A 1 92 ? 19.865 9.085 -18.380 1.00 95.44 92 VAL A O 1
ATOM 732 N N . LEU A 1 93 ? 20.033 7.364 -19.816 1.00 95.38 93 LEU A N 1
ATOM 733 C CA . LEU A 1 93 ? 18.800 6.713 -19.364 1.00 95.38 93 LEU A CA 1
ATOM 734 C C . LEU A 1 93 ? 18.919 6.242 -17.915 1.00 95.38 93 LEU A C 1
ATOM 736 O O . LEU A 1 93 ? 17.980 6.432 -17.149 1.00 95.38 93 LEU A O 1
ATOM 740 N N . TYR A 1 94 ? 20.062 5.667 -17.533 1.00 96.25 94 TYR A N 1
ATOM 741 C CA . TYR A 1 94 ? 20.316 5.229 -16.164 1.00 96.25 94 TYR A CA 1
ATOM 742 C C . TYR A 1 94 ? 20.225 6.390 -15.166 1.00 96.25 94 TYR A C 1
ATOM 744 O O . TYR A 1 94 ? 19.485 6.294 -14.192 1.00 96.25 94 TYR A O 1
ATOM 752 N N . ASP A 1 95 ? 20.916 7.502 -15.429 1.00 96.38 95 ASP A N 1
ATOM 753 C CA . ASP A 1 95 ? 20.908 8.677 -14.547 1.00 96.38 95 ASP A CA 1
ATOM 754 C C . ASP A 1 95 ? 19.505 9.302 -14.415 1.00 96.38 95 ASP A C 1
ATOM 756 O O . ASP A 1 95 ? 19.058 9.642 -13.318 1.00 96.38 95 ASP A O 1
ATOM 760 N N . GLU A 1 96 ? 18.752 9.400 -15.515 1.00 95.56 96 GLU A N 1
ATOM 761 C CA . GLU A 1 96 ? 17.380 9.917 -15.472 1.00 95.56 96 GLU A CA 1
ATOM 762 C C . GLU A 1 96 ? 16.396 8.957 -14.777 1.00 95.56 96 GLU A C 1
ATOM 764 O O . GLU A 1 96 ? 15.510 9.414 -14.046 1.00 95.56 96 GLU A O 1
ATOM 769 N N . LEU A 1 97 ? 16.559 7.639 -14.942 1.00 95.75 97 LEU A N 1
ATOM 770 C CA . LEU A 1 97 ? 15.791 6.632 -14.200 1.00 95.75 97 LEU A CA 1
ATOM 771 C C . LEU A 1 97 ? 16.099 6.691 -12.702 1.00 95.75 97 LEU A C 1
ATOM 773 O O . LEU A 1 97 ? 15.180 6.632 -11.887 1.00 95.75 97 LEU A O 1
ATOM 777 N N . GLU A 1 98 ? 17.366 6.863 -12.336 1.00 95.94 98 GLU A N 1
ATOM 778 C CA . GLU A 1 98 ? 17.795 6.945 -10.943 1.00 95.94 98 GLU A CA 1
ATOM 779 C C . GLU A 1 98 ? 17.229 8.193 -10.254 1.00 95.94 98 GLU A C 1
ATOM 781 O O . GLU A 1 98 ? 16.701 8.113 -9.143 1.00 95.94 98 GLU A O 1
ATOM 786 N N . LYS A 1 99 ? 17.206 9.337 -10.950 1.00 95.25 99 LYS A N 1
ATOM 787 C CA . LYS A 1 99 ? 16.498 10.539 -10.479 1.00 95.25 99 LYS A CA 1
ATOM 788 C C . LYS A 1 99 ? 15.010 10.268 -10.247 1.00 95.25 99 LYS A C 1
ATOM 790 O O . LYS A 1 99 ? 14.469 10.689 -9.227 1.00 95.25 99 LYS A O 1
ATOM 795 N N . CYS A 1 100 ? 14.346 9.553 -11.160 1.00 94.88 100 CYS A N 1
ATOM 796 C CA . CYS A 1 100 ? 12.938 9.182 -10.989 1.00 94.88 100 CYS A CA 1
ATOM 797 C C . CYS A 1 100 ? 12.736 8.251 -9.782 1.00 94.88 100 CYS A C 1
ATOM 799 O O . CYS A 1 100 ? 11.790 8.447 -9.018 1.00 94.88 100 CYS A O 1
ATOM 801 N N . ARG A 1 101 ? 13.638 7.281 -9.570 1.00 94.12 101 ARG A N 1
ATOM 802 C CA . ARG A 1 101 ? 13.630 6.373 -8.413 1.00 94.12 101 ARG A CA 1
ATOM 803 C C . ARG A 1 101 ? 13.738 7.146 -7.098 1.00 94.12 101 ARG A C 1
ATOM 805 O O . ARG A 1 101 ? 12.920 6.940 -6.206 1.00 94.12 101 ARG A O 1
ATOM 812 N N . VAL A 1 102 ? 14.696 8.065 -6.993 1.00 94.69 102 VAL A N 1
ATOM 813 C CA . VAL A 1 102 ? 14.897 8.888 -5.788 1.00 94.69 102 VAL A CA 1
ATOM 814 C C . VAL A 1 102 ? 13.690 9.794 -5.521 1.00 94.69 102 VAL A C 1
ATOM 816 O O . VAL A 1 102 ? 13.218 9.868 -4.383 1.00 94.69 102 VAL A O 1
ATOM 819 N N . SER A 1 103 ? 13.135 10.441 -6.554 1.00 94.81 103 SER A N 1
ATOM 820 C CA . SER A 1 103 ? 11.893 11.218 -6.417 1.00 94.81 103 SER A CA 1
ATOM 821 C C . SER A 1 103 ? 10.733 10.353 -5.915 1.00 94.81 103 SER A C 1
ATOM 823 O O . SER A 1 103 ? 9.975 10.787 -5.046 1.00 94.81 103 SER A O 1
ATOM 825 N N . LEU A 1 104 ? 10.597 9.123 -6.424 1.00 93.12 104 LEU A N 1
ATOM 826 C CA . LEU A 1 104 ? 9.554 8.193 -5.992 1.00 93.12 104 LEU A CA 1
ATOM 827 C C . LEU A 1 104 ? 9.726 7.791 -4.520 1.00 93.12 104 LEU A C 1
ATOM 829 O O . LEU A 1 104 ? 8.747 7.765 -3.777 1.00 93.12 104 LEU A O 1
ATOM 833 N N . GLU A 1 105 ? 10.952 7.531 -4.067 1.00 93.00 105 GLU A N 1
ATOM 834 C CA . GLU A 1 105 ? 11.230 7.232 -2.656 1.00 93.00 105 GLU A CA 1
ATOM 835 C C . GLU A 1 105 ? 10.876 8.403 -1.737 1.00 93.00 105 GLU A C 1
ATOM 837 O O . GLU A 1 105 ? 10.224 8.206 -0.711 1.00 93.00 105 GLU A O 1
ATOM 842 N N . SER A 1 106 ? 11.231 9.629 -2.129 1.00 94.31 106 SER A N 1
ATOM 843 C CA . SER A 1 106 ? 10.864 10.840 -1.387 1.00 94.31 106 SER A CA 1
ATOM 844 C C . SER A 1 106 ? 9.344 11.045 -1.322 1.00 94.31 106 SER A C 1
ATOM 846 O O . SER A 1 106 ? 8.791 11.396 -0.272 1.00 94.31 106 SER A O 1
ATOM 848 N N . TYR A 1 107 ? 8.646 10.761 -2.424 1.00 93.00 107 TYR A N 1
ATOM 849 C CA . TYR A 1 107 ? 7.187 10.781 -2.476 1.00 93.00 107 TYR A CA 1
ATOM 850 C C . TYR A 1 107 ? 6.565 9.747 -1.523 1.00 93.00 107 TYR A C 1
ATOM 852 O O . TYR A 1 107 ? 5.697 10.098 -0.718 1.00 93.00 107 TYR A O 1
ATOM 860 N N . LEU A 1 108 ? 7.036 8.494 -1.548 1.00 93.75 108 LEU A N 1
ATOM 861 C CA . LEU A 1 108 ? 6.558 7.443 -0.643 1.00 93.75 108 LEU A CA 1
ATOM 862 C C . LEU A 1 108 ? 6.810 7.796 0.826 1.00 93.75 108 LEU A C 1
ATOM 864 O O . LEU A 1 108 ? 5.933 7.595 1.666 1.00 93.75 108 LEU A O 1
ATOM 868 N N . GLU A 1 109 ? 7.971 8.367 1.140 1.00 94.56 109 GLU A N 1
ATOM 869 C CA . GLU A 1 109 ? 8.299 8.807 2.495 1.00 94.56 109 GLU A CA 1
ATOM 870 C C . GLU A 1 109 ? 7.373 9.934 2.972 1.00 94.56 109 GLU A C 1
ATOM 872 O O . GLU A 1 109 ? 6.887 9.917 4.103 1.00 94.56 109 GLU A O 1
ATOM 877 N N . THR A 1 110 ? 7.033 10.875 2.089 1.00 93.81 110 THR A N 1
ATOM 878 C CA . THR A 1 110 ? 6.044 11.922 2.387 1.00 93.81 110 THR A CA 1
ATOM 879 C C . THR A 1 110 ? 4.675 11.312 2.703 1.00 93.81 110 THR A C 1
ATOM 881 O O . THR A 1 110 ? 4.035 11.703 3.682 1.00 93.81 110 THR A O 1
ATOM 884 N N . LYS A 1 111 ? 4.239 10.299 1.941 1.00 92.88 111 LYS A N 1
ATOM 885 C CA . LYS A 1 111 ? 2.981 9.583 2.207 1.00 92.88 111 LYS A CA 1
ATOM 886 C C . LYS A 1 111 ? 3.009 8.810 3.527 1.00 92.88 111 LYS A C 1
ATOM 888 O O . LYS A 1 111 ? 2.019 8.835 4.256 1.00 92.88 111 LYS A O 1
ATOM 893 N N . ARG A 1 112 ? 4.137 8.191 3.884 1.00 95.69 112 ARG A N 1
ATOM 894 C CA . ARG A 1 112 ? 4.318 7.518 5.183 1.00 95.69 112 ARG A CA 1
ATOM 895 C C . ARG A 1 112 ? 4.260 8.473 6.366 1.00 95.69 112 ARG A C 1
ATOM 897 O O . ARG A 1 112 ? 3.677 8.135 7.390 1.00 95.69 112 ARG A O 1
ATOM 904 N N . ARG A 1 113 ? 4.804 9.682 6.228 1.00 94.44 113 ARG A N 1
ATOM 905 C CA . ARG A 1 113 ? 4.717 10.705 7.281 1.00 94.44 113 ARG A CA 1
ATOM 906 C C . ARG A 1 113 ? 3.289 11.177 7.525 1.00 94.44 113 ARG A C 1
ATOM 908 O O . ARG A 1 113 ? 2.927 11.425 8.670 1.00 94.44 113 ARG A O 1
ATOM 915 N N . LEU A 1 114 ? 2.485 11.286 6.468 1.00 93.06 114 LEU A N 1
ATOM 916 C CA . LEU A 1 114 ? 1.073 11.662 6.583 1.00 93.06 114 LEU A CA 1
ATOM 917 C C . LEU A 1 114 ? 0.232 10.550 7.221 1.00 93.06 114 LEU A C 1
ATOM 919 O O . LEU A 1 114 ? -0.691 10.839 7.979 1.00 93.06 114 LEU A O 1
ATOM 923 N N . PHE A 1 115 ? 0.568 9.287 6.952 1.00 95.06 115 PHE A N 1
ATOM 924 C CA . PHE A 1 115 ? -0.103 8.138 7.544 1.00 95.06 115 PHE A CA 1
ATOM 925 C C . PHE A 1 115 ? 0.902 7.052 7.944 1.00 95.06 115 PHE A C 1
ATOM 927 O O . PHE A 1 115 ? 1.298 6.196 7.149 1.00 95.06 115 PHE A O 1
ATOM 934 N N . SER A 1 116 ? 1.290 7.081 9.221 1.00 93.69 116 SER A N 1
ATOM 935 C CA . SER A 1 116 ? 2.387 6.282 9.785 1.00 93.69 116 SER A CA 1
ATOM 936 C C . SER A 1 116 ? 2.207 4.768 9.659 1.00 93.69 116 SER A C 1
ATOM 938 O O . SER A 1 116 ? 3.188 4.029 9.651 1.00 93.69 116 SER A O 1
ATOM 940 N N . ARG A 1 117 ? 0.981 4.265 9.490 1.00 94.12 117 ARG A N 1
ATOM 941 C CA . ARG A 1 117 ? 0.753 2.824 9.283 1.00 94.12 117 ARG A CA 1
ATOM 942 C C . ARG A 1 117 ? 1.360 2.311 7.971 1.00 94.12 117 ARG A C 1
ATOM 944 O O . ARG A 1 117 ? 1.671 1.130 7.868 1.00 94.12 117 ARG A O 1
ATOM 951 N N . PHE A 1 118 ? 1.630 3.184 6.997 1.00 95.06 118 PHE A N 1
ATOM 952 C CA . PHE A 1 118 ? 2.346 2.807 5.773 1.00 95.06 118 PHE A CA 1
ATOM 953 C C . PHE A 1 118 ? 3.817 2.410 5.996 1.00 95.06 118 PHE A C 1
ATOM 955 O O . PHE A 1 118 ? 4.423 1.854 5.080 1.00 95.06 118 PHE A O 1
ATOM 962 N N . TYR A 1 119 ? 4.402 2.639 7.180 1.00 93.88 119 TYR A N 1
ATOM 963 C CA . TYR A 1 119 ? 5.725 2.090 7.513 1.00 93.88 119 TYR A CA 1
ATOM 964 C C . TYR A 1 119 ? 5.713 0.557 7.653 1.00 93.88 119 TYR A C 1
ATOM 966 O O . TYR A 1 119 ? 6.745 -0.071 7.440 1.00 93.88 119 TYR A O 1
ATOM 974 N N . PHE A 1 120 ? 4.558 -0.054 7.938 1.00 92.38 120 PHE A N 1
ATOM 975 C CA . PHE A 1 120 ? 4.413 -1.513 8.056 1.00 92.38 120 PHE A CA 1
ATOM 976 C C . PHE A 1 120 ? 4.102 -2.201 6.718 1.00 92.38 120 PHE A C 1
ATOM 978 O O . PHE A 1 120 ? 4.027 -3.425 6.641 1.00 92.38 120 PHE A O 1
ATOM 985 N N . VAL A 1 121 ? 3.945 -1.422 5.644 1.00 92.44 121 VAL A N 1
ATOM 986 C CA . VAL A 1 121 ? 3.597 -1.919 4.312 1.00 92.44 121 VAL A CA 1
ATOM 987 C C . VAL A 1 121 ? 4.828 -1.895 3.403 1.00 92.44 121 VAL A C 1
ATOM 989 O O . VAL A 1 121 ? 5.509 -0.877 3.266 1.00 92.44 121 VAL A O 1
ATOM 992 N N . SER A 1 122 ? 5.095 -3.017 2.727 1.00 91.19 122 SER A N 1
ATOM 993 C CA . SER A 1 122 ? 6.165 -3.114 1.718 1.00 91.19 122 SER A CA 1
ATOM 994 C C . SER A 1 122 ? 5.982 -2.103 0.573 1.00 91.19 122 SER A C 1
ATOM 996 O O . SER A 1 122 ? 4.847 -1.803 0.197 1.00 91.19 122 SER A O 1
ATOM 998 N N . ASN A 1 123 ? 7.078 -1.636 -0.042 1.00 89.38 123 ASN A N 1
ATOM 999 C CA . ASN A 1 123 ? 7.024 -0.672 -1.155 1.00 89.38 123 ASN A CA 1
ATOM 1000 C C . ASN A 1 123 ? 6.078 -1.102 -2.300 1.00 89.38 123 ASN A C 1
ATOM 1002 O O . ASN A 1 123 ? 5.255 -0.277 -2.695 1.00 89.38 123 ASN A O 1
ATOM 1006 N N . PRO A 1 124 ? 6.102 -2.356 -2.809 1.00 87.88 124 PRO A N 1
ATOM 1007 C CA . PRO A 1 124 ? 5.212 -2.756 -3.905 1.00 87.88 124 PRO A CA 1
ATOM 1008 C C . PRO A 1 124 ? 3.728 -2.704 -3.519 1.00 87.88 124 PRO A C 1
ATOM 1010 O O . PRO A 1 124 ? 2.887 -2.231 -4.286 1.00 87.88 124 PRO A O 1
ATOM 1013 N N . ALA A 1 125 ? 3.395 -3.143 -2.301 1.00 88.44 125 ALA A N 1
ATOM 1014 C CA . ALA A 1 125 ? 2.025 -3.075 -1.802 1.00 88.44 125 ALA A CA 1
ATOM 1015 C C . ALA A 1 125 ? 1.573 -1.620 -1.606 1.00 88.44 125 ALA A C 1
ATOM 1017 O O . ALA A 1 125 ? 0.458 -1.275 -1.991 1.00 88.44 125 ALA A O 1
ATOM 1018 N N . LEU A 1 126 ? 2.449 -0.758 -1.080 1.00 91.44 126 LEU A N 1
ATOM 1019 C CA . LEU A 1 126 ? 2.163 0.662 -0.897 1.00 91.44 126 LEU A CA 1
ATOM 1020 C C . LEU A 1 126 ? 1.936 1.375 -2.237 1.00 91.44 126 LEU A C 1
ATOM 1022 O O . LEU A 1 126 ? 0.968 2.117 -2.371 1.00 91.44 126 LEU A O 1
ATOM 1026 N N . LEU A 1 127 ? 2.768 1.109 -3.247 1.00 90.06 127 LEU A N 1
ATOM 1027 C CA . LEU A 1 127 ? 2.575 1.640 -4.600 1.00 90.06 127 LEU A CA 1
ATOM 1028 C C . LEU A 1 127 ? 1.232 1.202 -5.188 1.00 90.06 127 LEU A C 1
ATOM 1030 O O . LEU A 1 127 ? 0.513 2.020 -5.755 1.00 90.06 127 LEU A O 1
ATOM 1034 N N . THR A 1 128 ? 0.854 -0.060 -4.985 1.00 87.25 128 THR A N 1
ATOM 1035 C CA . THR A 1 128 ? -0.436 -0.577 -5.457 1.00 87.25 128 THR A CA 1
ATOM 1036 C C . THR A 1 128 ? -1.608 0.156 -4.792 1.00 87.25 128 THR A C 1
ATOM 1038 O O . THR A 1 128 ? -2.513 0.608 -5.492 1.00 87.25 128 THR A O 1
ATOM 1041 N N . ILE A 1 129 ? -1.552 0.358 -3.471 1.00 89.56 129 ILE A N 1
ATOM 1042 C CA . ILE A 1 129 ? -2.552 1.121 -2.704 1.00 89.56 129 ILE A CA 1
ATOM 1043 C C . ILE A 1 129 ? -2.651 2.568 -3.214 1.00 89.56 129 ILE A C 1
ATOM 1045 O O . ILE A 1 129 ? -3.741 3.054 -3.504 1.00 89.56 129 ILE A O 1
ATOM 1049 N N . LEU A 1 130 ? -1.514 3.253 -3.368 1.00 89.19 130 LEU A N 1
ATOM 1050 C CA . LEU A 1 130 ? -1.465 4.653 -3.800 1.00 89.19 130 LEU A CA 1
ATOM 1051 C C . LEU A 1 130 ? -1.908 4.834 -5.261 1.00 89.19 130 LEU A C 1
ATOM 1053 O O . LEU A 1 130 ? -2.547 5.833 -5.586 1.00 89.19 130 LEU A O 1
ATOM 1057 N N . SER A 1 131 ? -1.619 3.864 -6.135 1.00 85.31 131 SER A N 1
ATOM 1058 C CA . SER A 1 131 ? -2.016 3.894 -7.552 1.00 85.31 131 SER A CA 1
ATOM 1059 C C . SER A 1 131 ? -3.531 3.818 -7.763 1.00 85.31 131 SER A C 1
ATOM 1061 O O . SER A 1 131 ? -4.028 4.316 -8.773 1.00 85.31 131 SER A O 1
ATOM 1063 N N . GLN A 1 132 ? -4.247 3.221 -6.802 1.00 82.19 132 GLN A N 1
ATOM 1064 C CA . GLN A 1 132 ? -5.693 2.987 -6.818 1.00 82.19 132 GLN A CA 1
ATOM 1065 C C . GLN A 1 132 ? -6.443 3.880 -5.816 1.00 82.19 132 GLN A C 1
ATOM 1067 O O . GLN A 1 132 ? -7.627 3.667 -5.567 1.00 82.19 132 GLN A O 1
ATOM 1072 N N . GLY A 1 133 ? -5.770 4.885 -5.244 1.00 78.56 133 GLY A N 1
ATOM 1073 C CA . GLY A 1 133 ? -6.294 5.684 -4.136 1.00 78.56 133 GLY A CA 1
ATOM 1074 C C . GLY A 1 133 ? -7.530 6.532 -4.455 1.00 78.56 133 GLY A C 1
ATOM 1075 O O . GLY A 1 133 ? -8.188 6.985 -3.520 1.00 78.56 133 GLY A O 1
ATOM 1076 N N . SER A 1 134 ? -7.865 6.745 -5.734 1.00 79.50 134 SER A N 1
ATOM 1077 C CA . SER A 1 134 ? -9.102 7.429 -6.144 1.00 79.50 134 SER A CA 1
ATOM 1078 C C . SER A 1 134 ? -10.372 6.595 -5.985 1.00 79.50 134 SER A C 1
ATOM 1080 O O . SER A 1 134 ? -11.455 7.176 -5.934 1.00 79.50 134 SER A O 1
ATOM 1082 N N . ASP A 1 135 ? -10.264 5.265 -5.908 1.00 86.56 135 ASP A N 1
ATOM 1083 C CA . ASP A 1 135 ? -11.404 4.361 -5.746 1.00 86.56 135 ASP A CA 1
ATOM 1084 C C . ASP A 1 135 ? -11.337 3.671 -4.371 1.00 86.56 135 ASP A C 1
ATOM 1086 O O . ASP A 1 135 ? -10.593 2.701 -4.194 1.00 86.56 135 ASP A O 1
ATOM 1090 N N . PRO A 1 136 ? -12.130 4.131 -3.386 1.00 86.44 136 PRO A N 1
ATOM 1091 C CA . PRO A 1 136 ? -12.134 3.580 -2.032 1.00 86.44 136 PRO A CA 1
ATOM 1092 C C . PRO A 1 136 ? -12.432 2.076 -1.980 1.00 86.44 136 PRO A C 1
ATOM 1094 O O . PRO A 1 136 ? -11.930 1.381 -1.099 1.00 86.44 136 PRO A O 1
ATOM 1097 N N . LEU A 1 137 ? -13.207 1.547 -2.934 1.00 89.38 137 LEU A N 1
ATOM 1098 C CA . LEU A 1 137 ? -13.559 0.125 -2.966 1.00 89.38 137 LEU A CA 1
ATOM 1099 C C . LEU A 1 137 ? -12.354 -0.758 -3.295 1.00 89.38 137 LEU A C 1
ATOM 1101 O O . LEU A 1 137 ? -12.295 -1.911 -2.865 1.00 89.38 137 LEU A O 1
ATOM 1105 N N . ARG A 1 138 ? -11.364 -0.219 -4.013 1.00 88.56 138 ARG A N 1
ATOM 1106 C CA . ARG A 1 138 ? -10.120 -0.930 -4.329 1.00 88.56 138 ARG A CA 1
ATOM 1107 C C . ARG A 1 138 ? -9.198 -1.085 -3.126 1.00 88.56 138 ARG A C 1
ATOM 1109 O O . ARG A 1 138 ? -8.262 -1.875 -3.195 1.00 88.56 138 ARG A O 1
ATOM 1116 N N . MET A 1 139 ? -9.472 -0.391 -2.018 1.00 90.31 139 MET A N 1
ATOM 1117 C CA . MET A 1 139 ? -8.716 -0.549 -0.774 1.00 90.31 139 MET A CA 1
ATOM 1118 C C . MET A 1 139 ? -9.077 -1.834 -0.011 1.00 90.31 139 MET A C 1
ATOM 1120 O O . MET A 1 139 ? -8.282 -2.298 0.803 1.00 90.31 139 MET A O 1
ATOM 1124 N N . GLN A 1 140 ? -10.228 -2.453 -0.301 1.00 91.50 140 GLN A N 1
ATOM 1125 C CA . GLN A 1 140 ? -10.72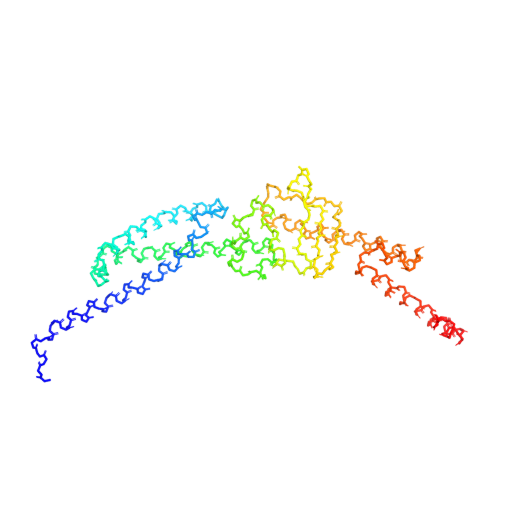6 -3.634 0.417 1.00 91.50 140 GLN A CA 1
ATOM 1126 C C . GLN A 1 140 ? -9.692 -4.757 0.651 1.00 91.50 140 GLN A C 1
ATOM 1128 O O . GLN A 1 140 ? -9.556 -5.181 1.795 1.00 91.50 140 GLN A O 1
ATOM 1133 N N . PRO A 1 141 ? -8.910 -5.220 -0.347 1.00 91.56 141 PRO A N 1
ATOM 1134 C CA . PRO A 1 141 ? -7.934 -6.298 -0.144 1.00 91.56 141 PRO A CA 1
ATOM 1135 C C . PRO A 1 141 ? -6.676 -5.874 0.636 1.00 91.56 141 PRO A C 1
ATOM 1137 O O . PRO A 1 141 ? -5.784 -6.693 0.858 1.00 91.56 141 PRO A O 1
ATOM 1140 N N . TYR A 1 142 ? -6.554 -4.600 1.008 1.00 91.62 142 TYR A N 1
ATOM 1141 C CA . TYR A 1 142 ? -5.364 -4.049 1.651 1.00 91.62 142 TYR A CA 1
ATOM 1142 C C . TYR A 1 142 ? -5.605 -3.594 3.094 1.00 91.62 142 TYR A C 1
ATOM 1144 O O . TYR A 1 142 ? -4.628 -3.245 3.758 1.00 91.62 142 TYR A O 1
ATOM 1152 N N . TYR A 1 143 ? -6.846 -3.606 3.605 1.00 92.69 143 TYR A N 1
ATOM 1153 C CA . TYR A 1 143 ? -7.117 -3.204 4.993 1.00 92.69 143 TYR A CA 1
ATOM 1154 C C . TYR A 1 143 ? -6.334 -4.051 5.993 1.00 92.69 143 TYR A C 1
ATOM 1156 O O . TYR A 1 143 ? -5.662 -3.469 6.833 1.00 92.69 143 TYR A O 1
ATOM 1164 N N . GLU A 1 144 ? -6.273 -5.372 5.814 1.00 91.56 144 GLU A N 1
ATOM 1165 C CA . GLU A 1 144 ? -5.502 -6.279 6.686 1.00 91.56 144 GLU A CA 1
ATOM 1166 C C . GLU A 1 144 ? -3.992 -6.003 6.682 1.00 91.56 144 GLU A C 1
ATOM 1168 O O . GLU A 1 144 ? -3.282 -6.352 7.618 1.00 91.56 144 GLU A O 1
ATOM 1173 N N . LYS A 1 145 ? -3.471 -5.357 5.630 1.00 90.50 145 LYS A N 1
ATOM 1174 C CA . LYS A 1 145 ? -2.052 -4.967 5.565 1.00 90.50 145 LYS A CA 1
ATOM 1175 C C . LYS A 1 145 ? -1.766 -3.661 6.300 1.00 90.50 145 LYS A C 1
ATOM 1177 O O . LYS A 1 145 ? -0.611 -3.361 6.578 1.00 90.50 145 LYS A O 1
ATOM 1182 N N . VAL A 1 146 ? -2.795 -2.852 6.535 1.00 92.44 146 VAL A N 1
ATOM 1183 C CA . VAL A 1 146 ? -2.696 -1.505 7.115 1.00 92.44 146 VAL A CA 1
ATOM 1184 C C . VAL A 1 146 ? -3.262 -1.464 8.542 1.00 92.44 146 VAL A C 1
ATOM 1186 O O . 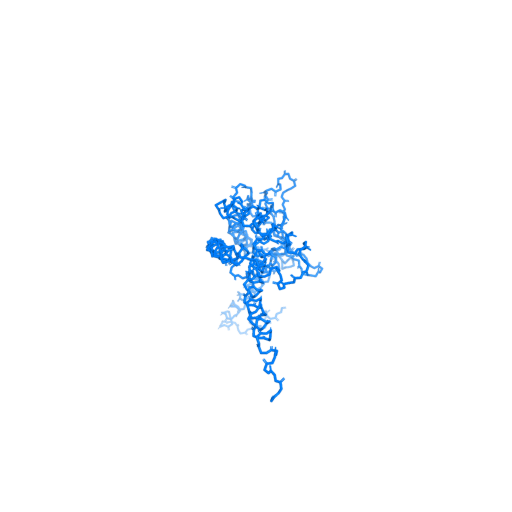VAL A 1 146 ? -2.866 -0.628 9.359 1.00 92.44 146 VAL A O 1
ATOM 1189 N N . PHE A 1 147 ? -4.198 -2.354 8.853 1.00 91.81 147 PHE A N 1
ATOM 1190 C CA . PHE A 1 147 ? -4.913 -2.453 10.113 1.00 91.81 147 PHE A CA 1
ATOM 1191 C C . PHE A 1 147 ? -4.857 -3.886 10.632 1.00 91.81 147 PHE A C 1
ATOM 1193 O O . PHE A 1 147 ? -5.219 -4.816 9.924 1.00 91.81 147 PHE A O 1
ATOM 1200 N N . ASP A 1 148 ? -4.505 -4.033 11.906 1.00 85.50 148 ASP A N 1
ATOM 1201 C CA . ASP A 1 148 ? -4.379 -5.350 12.540 1.00 85.50 148 ASP A CA 1
ATOM 1202 C C . ASP A 1 148 ? -5.728 -6.057 12.762 1.00 85.50 148 ASP A C 1
ATOM 1204 O O . ASP A 1 148 ? -5.783 -7.278 12.837 1.00 85.50 148 ASP A O 1
ATOM 1208 N N . SER A 1 149 ? -6.824 -5.302 12.902 1.00 84.81 149 SER A N 1
ATOM 1209 C CA . SER A 1 149 ? -8.141 -5.831 13.313 1.00 84.81 149 SER A CA 1
ATOM 1210 C C . SER A 1 149 ? -9.285 -5.395 12.397 1.00 84.81 149 SER A C 1
ATOM 1212 O O . SER A 1 149 ? -10.444 -5.394 12.801 1.00 84.81 149 SER A O 1
ATOM 1214 N N . VAL A 1 150 ? -8.967 -4.957 11.176 1.00 92.62 150 VAL A N 1
ATOM 1215 C CA . VAL A 1 150 ? -9.972 -4.581 10.176 1.00 92.62 150 VAL A CA 1
ATOM 1216 C C . VAL A 1 150 ? -9.702 -5.380 8.913 1.00 92.62 150 VAL A C 1
ATOM 1218 O O . VAL A 1 150 ? -8.731 -5.116 8.207 1.00 92.62 150 VAL A O 1
ATOM 1221 N N . SER A 1 151 ? -10.591 -6.324 8.618 1.00 93.31 151 SER A N 1
ATOM 1222 C CA . SER A 1 151 ? -10.540 -7.092 7.376 1.00 93.31 151 SER A CA 1
ATOM 1223 C C . SER A 1 151 ? -11.126 -6.301 6.218 1.00 93.31 151 SER A C 1
ATOM 1225 O O . SER A 1 151 ? -10.566 -6.271 5.126 1.00 93.31 151 SER A O 1
ATOM 1227 N N . GLN A 1 152 ? -12.271 -5.654 6.447 1.00 94.06 152 GLN A N 1
ATOM 1228 C CA . GLN A 1 152 ? -13.013 -4.923 5.423 1.00 94.06 152 GLN A CA 1
ATOM 1229 C C . GLN A 1 152 ? -13.764 -3.738 6.025 1.00 94.06 152 GLN A C 1
ATOM 1231 O O . GLN A 1 152 ? -13.982 -3.647 7.235 1.00 94.06 152 GLN A O 1
ATOM 1236 N N . VAL A 1 153 ? -14.228 -2.846 5.157 1.00 94.44 153 VAL A N 1
ATOM 1237 C CA . VAL A 1 153 ? -15.150 -1.772 5.532 1.00 94.44 153 VAL A CA 1
ATOM 1238 C C . VAL A 1 153 ? -16.462 -1.881 4.762 1.00 94.44 153 VAL A C 1
ATOM 1240 O O . VAL A 1 153 ? -16.514 -2.392 3.642 1.00 94.44 153 VAL A O 1
ATOM 1243 N N . THR A 1 154 ? -17.542 -1.387 5.361 1.00 94.75 154 THR A N 1
ATOM 1244 C CA . THR A 1 154 ? -18.848 -1.281 4.703 1.00 94.75 154 THR A CA 1
ATOM 1245 C C . THR A 1 154 ? -19.065 0.149 4.238 1.00 94.75 154 THR A C 1
ATOM 1247 O O . THR A 1 154 ? -18.983 1.084 5.038 1.00 94.75 154 THR A O 1
ATOM 1250 N N . HIS A 1 155 ? -19.374 0.311 2.954 1.00 93.69 155 HIS A N 1
ATOM 1251 C CA . HIS A 1 155 ? -19.732 1.597 2.363 1.00 93.69 155 HIS A CA 1
ATOM 1252 C C . HIS A 1 155 ? -21.253 1.808 2.367 1.00 93.69 155 HIS A C 1
ATOM 1254 O O . HIS A 1 155 ? -22.021 0.842 2.339 1.00 93.69 155 HIS A O 1
ATOM 1260 N N . ASP A 1 156 ? -21.698 3.065 2.377 1.00 93.31 156 ASP A N 1
ATOM 1261 C CA . ASP A 1 156 ? -23.114 3.407 2.228 1.00 93.31 156 ASP A CA 1
ATOM 1262 C C . ASP A 1 156 ? -23.637 2.932 0.857 1.00 93.31 156 ASP A C 1
ATOM 1264 O O . ASP A 1 156 ? -22.977 3.060 -0.177 1.00 93.31 156 ASP A O 1
ATOM 1268 N N . ARG A 1 157 ? -24.860 2.389 0.837 1.00 89.88 157 ARG A N 1
ATOM 1269 C CA . ARG A 1 157 ? -25.537 1.932 -0.387 1.00 89.88 157 ARG A CA 1
ATOM 1270 C C . ARG A 1 157 ? -25.808 3.076 -1.363 1.00 89.88 157 ARG A C 1
ATOM 1272 O O . ARG A 1 157 ? -25.837 2.840 -2.568 1.00 89.88 157 ARG A O 1
ATOM 1279 N N . LYS A 1 158 ? -26.054 4.289 -0.855 1.00 88.94 158 LYS A N 1
ATOM 1280 C CA . LYS A 1 158 ? -26.360 5.474 -1.674 1.00 88.94 158 LYS A CA 1
ATOM 1281 C C . LYS A 1 158 ? -25.104 6.215 -2.119 1.00 88.94 158 LYS A C 1
ATOM 1283 O O . LYS A 1 158 ? -25.110 6.823 -3.184 1.00 88.94 158 LYS A O 1
ATOM 1288 N N . ASP A 1 159 ? -24.047 6.169 -1.313 1.00 88.38 159 ASP A N 1
ATOM 1289 C CA . ASP A 1 159 ? -22.817 6.921 -1.536 1.00 88.38 159 ASP A CA 1
ATOM 1290 C C . ASP A 1 159 ? -21.592 6.055 -1.232 1.00 88.38 159 ASP A C 1
ATOM 1292 O O . ASP A 1 159 ? -21.186 5.874 -0.084 1.00 88.38 159 ASP A O 1
ATOM 1296 N N . LYS A 1 160 ? -20.965 5.545 -2.294 1.00 85.88 160 LYS A N 1
ATOM 1297 C CA . LYS A 1 160 ? -19.771 4.693 -2.200 1.00 85.88 160 LYS A CA 1
ATOM 1298 C C . LYS A 1 160 ? -18.580 5.412 -1.558 1.00 85.88 160 LYS A C 1
ATOM 1300 O O . LYS A 1 160 ? -17.657 4.750 -1.095 1.00 85.88 160 LYS A O 1
ATOM 1305 N N . ASN A 1 161 ? -18.607 6.742 -1.474 1.00 89.12 161 ASN A N 1
ATOM 1306 C CA . ASN A 1 161 ? -17.554 7.528 -0.840 1.00 89.12 161 ASN A CA 1
ATOM 1307 C C . ASN A 1 161 ? -17.766 7.722 0.670 1.00 89.12 161 ASN A C 1
ATOM 1309 O O . ASN A 1 161 ? -17.079 8.535 1.288 1.00 89.12 161 ASN A O 1
ATOM 1313 N N . LYS A 1 162 ? -18.723 7.011 1.276 1.00 92.69 162 LYS A N 1
ATOM 1314 C CA . LYS A 1 162 ? -18.964 7.016 2.722 1.00 92.69 162 LYS A CA 1
ATOM 1315 C C . LYS A 1 162 ? -18.727 5.639 3.303 1.00 92.69 162 LYS A C 1
ATOM 1317 O O . LYS A 1 162 ? -19.435 4.701 2.954 1.00 92.69 162 LYS A O 1
ATOM 1322 N N . ILE A 1 163 ? -17.778 5.538 4.224 1.00 94.62 163 ILE A N 1
ATOM 1323 C CA . ILE A 1 163 ? -17.593 4.351 5.059 1.00 94.62 163 ILE A CA 1
ATOM 1324 C C . ILE A 1 163 ? -18.478 4.499 6.298 1.00 94.62 163 ILE A C 1
ATOM 1326 O O . ILE A 1 163 ? -18.416 5.522 6.978 1.00 94.62 163 ILE A O 1
ATOM 1330 N N . ILE A 1 164 ? -19.293 3.485 6.586 1.00 96.38 164 ILE A N 1
ATOM 1331 C CA . ILE A 1 164 ? -20.275 3.498 7.684 1.00 96.38 164 ILE A CA 1
ATOM 1332 C C . ILE A 1 164 ? -19.986 2.463 8.773 1.00 96.38 164 ILE A C 1
ATOM 1334 O O . ILE A 1 164 ? -20.413 2.642 9.909 1.00 96.38 164 ILE A O 1
ATOM 1338 N N . ALA A 1 165 ? -19.255 1.393 8.455 1.00 95.50 165 ALA A N 1
ATOM 1339 C CA . ALA A 1 165 ? -18.935 0.350 9.421 1.00 95.50 165 ALA A CA 1
ATOM 1340 C C . ALA A 1 165 ? -17.588 -0.309 9.127 1.00 95.50 165 ALA A C 1
ATOM 1342 O O . ALA A 1 165 ? -17.139 -0.359 7.978 1.00 95.50 165 ALA A O 1
ATOM 1343 N N . LEU A 1 166 ? -16.981 -0.849 10.177 1.00 95.38 166 LEU A N 1
ATOM 1344 C CA . LEU A 1 166 ? -15.799 -1.700 10.128 1.00 95.38 166 LEU A CA 1
ATOM 1345 C C . LEU A 1 166 ? -16.230 -3.155 10.279 1.00 95.38 166 LEU A C 1
ATOM 1347 O O . LEU A 1 166 ? -17.162 -3.448 11.028 1.00 95.38 166 LEU A O 1
ATOM 1351 N N . LYS A 1 167 ? -15.545 -4.052 9.578 1.00 94.62 167 LYS A N 1
ATOM 1352 C CA . LYS A 1 167 ? -15.797 -5.489 9.607 1.00 94.62 167 LYS A CA 1
ATOM 1353 C C . LYS A 1 167 ? -14.488 -6.220 9.897 1.00 94.62 167 LYS A C 1
ATOM 1355 O O . LYS A 1 167 ? -13.510 -6.061 9.163 1.00 94.62 167 LYS A O 1
ATOM 1360 N N . SER A 1 168 ? -14.485 -7.015 10.959 1.00 93.69 168 SER A N 1
ATOM 1361 C CA . SER A 1 168 ? -13.408 -7.948 11.288 1.00 93.69 168 SER A CA 1
ATOM 1362 C C . SER A 1 168 ? -13.877 -9.367 10.990 1.00 93.69 168 SER A C 1
ATOM 1364 O O . SER A 1 168 ? -14.976 -9.740 11.401 1.00 93.69 168 SER A O 1
ATOM 1366 N N . ILE A 1 169 ? -13.087 -10.132 10.236 1.00 91.19 169 ILE A N 1
ATOM 1367 C CA . ILE A 1 169 ? -13.443 -11.486 9.800 1.00 91.19 169 ILE A CA 1
ATOM 1368 C C . ILE A 1 169 ? -12.343 -12.443 10.248 1.00 91.19 169 ILE A C 1
ATOM 1370 O O . ILE A 1 169 ? -11.190 -12.313 9.838 1.00 91.19 169 ILE A O 1
ATOM 1374 N N . HIS A 1 170 ? -12.708 -13.444 11.043 1.00 87.06 170 HIS A N 1
ATOM 1375 C CA . HIS A 1 170 ? -11.793 -14.487 11.494 1.00 87.06 170 HIS A CA 1
ATOM 1376 C C . HIS A 1 170 ? -12.431 -15.863 11.285 1.00 87.06 170 HIS A C 1
ATOM 1378 O O . HIS A 1 170 ? -13.215 -16.348 12.094 1.00 87.06 170 HIS A O 1
ATOM 1384 N N . GLY A 1 171 ? -12.090 -16.511 10.168 1.00 87.25 171 GLY A N 1
ATOM 1385 C CA . GLY A 1 171 ? -12.676 -17.799 9.800 1.00 87.25 171 GLY A CA 1
ATOM 1386 C C . GLY A 1 171 ? -14.163 -17.665 9.467 1.00 87.25 171 GLY A C 1
ATOM 1387 O O . GLY A 1 171 ? -14.511 -17.071 8.450 1.00 87.25 171 GLY A O 1
ATOM 1388 N N . VAL A 1 172 ? -15.021 -18.246 10.306 1.00 88.12 172 VAL A N 1
ATOM 1389 C CA . VAL A 1 172 ? -16.489 -18.158 10.179 1.00 88.12 172 VAL A CA 1
ATOM 1390 C C . VAL A 1 172 ? -17.088 -17.010 10.987 1.00 88.12 172 VAL A C 1
ATOM 1392 O O . VAL A 1 172 ? -18.246 -16.659 10.765 1.00 88.12 172 VAL A O 1
ATOM 1395 N N . ASP A 1 173 ? -16.309 -16.431 11.899 1.00 86.94 173 ASP A N 1
ATOM 1396 C CA . ASP A 1 173 ? -16.773 -15.383 12.792 1.00 86.94 173 ASP A CA 1
ATOM 1397 C C . ASP A 1 173 ? -16.600 -14.010 12.142 1.00 86.94 173 ASP A C 1
ATOM 1399 O O . ASP A 1 173 ? -15.573 -13.695 11.531 1.00 86.94 173 ASP A O 1
ATOM 1403 N N . GLU A 1 174 ? -17.627 -13.182 12.295 1.00 91.00 174 GLU A N 1
ATOM 1404 C CA . GLU A 1 174 ? -17.659 -11.814 11.803 1.00 91.00 174 GLU A CA 1
ATOM 1405 C C . GLU A 1 174 ? -18.102 -10.878 12.926 1.00 91.00 174 GLU A C 1
ATOM 1407 O O . GLU A 1 174 ? -19.165 -11.061 13.519 1.00 91.00 174 GLU A O 1
ATOM 1412 N N . GLU A 1 175 ? -17.315 -9.832 13.168 1.00 91.25 175 GLU A N 1
ATOM 1413 C CA . GLU A 1 175 ? -17.700 -8.727 14.039 1.00 91.25 175 GLU A CA 1
ATOM 1414 C C . GLU A 1 175 ? -17.845 -7.448 13.210 1.00 91.25 175 GLU A C 1
ATOM 1416 O O . GLU A 1 175 ? -16.929 -7.040 12.490 1.00 91.25 175 GLU A O 1
ATOM 1421 N N . ILE A 1 176 ? -19.013 -6.807 13.311 1.00 93.62 176 ILE A N 1
ATOM 1422 C CA . ILE A 1 176 ? -19.315 -5.557 12.611 1.00 93.62 176 ILE A CA 1
ATOM 1423 C C . ILE A 1 176 ? -19.473 -4.439 13.632 1.00 93.62 176 ILE A C 1
ATOM 1425 O O . ILE A 1 176 ? -20.348 -4.487 14.497 1.00 93.62 176 ILE A O 1
ATOM 1429 N N . ILE A 1 177 ? -18.681 -3.384 13.472 1.00 93.56 177 ILE A N 1
ATOM 1430 C CA . ILE A 1 177 ? -18.733 -2.193 14.316 1.00 93.56 177 ILE A CA 1
ATOM 1431 C C . ILE A 1 177 ? -19.231 -1.019 13.480 1.00 93.56 177 ILE A C 1
ATOM 1433 O O . ILE A 1 177 ? -18.570 -0.584 12.537 1.00 93.56 177 ILE A O 1
ATOM 1437 N N . GLN A 1 178 ? -20.402 -0.492 13.837 1.00 94.81 178 GLN A N 1
ATOM 1438 C CA . GLN A 1 178 ? -20.945 0.719 13.223 1.00 94.81 178 GLN A CA 1
ATOM 1439 C C . GLN A 1 178 ? -20.153 1.943 13.691 1.00 94.81 178 GLN A C 1
ATOM 1441 O O . GLN A 1 178 ? -19.886 2.102 14.884 1.00 94.81 178 GLN A O 1
ATOM 1446 N N . LEU A 1 179 ? -19.782 2.808 12.749 1.00 95.69 179 LEU A N 1
ATOM 1447 C CA . LEU A 1 179 ? -19.126 4.070 13.064 1.00 95.69 179 LEU A CA 1
ATOM 1448 C C . LEU A 1 179 ? -20.158 5.074 13.588 1.00 95.69 179 LEU A C 1
ATOM 1450 O O . LEU A 1 179 ? -21.293 5.118 13.114 1.00 95.69 179 LEU A O 1
ATOM 1454 N N . SER A 1 180 ? -19.756 5.907 14.548 1.00 93.88 180 SER A N 1
ATOM 1455 C CA . SER A 1 180 ? -20.619 6.968 15.090 1.00 93.88 180 SER A CA 1
ATOM 1456 C C . SER A 1 180 ? -20.968 7.989 14.008 1.00 93.88 180 SER A C 1
ATOM 1458 O O . SER A 1 180 ? -22.100 8.461 13.929 1.00 93.88 180 SER A O 1
ATOM 1460 N N . THR A 1 181 ? -19.988 8.310 13.163 1.00 94.25 181 THR A N 1
ATOM 1461 C CA . THR A 1 181 ? -20.119 9.230 12.037 1.00 94.25 181 THR A CA 1
ATOM 1462 C C . THR A 1 181 ? -19.572 8.576 10.768 1.00 94.25 181 THR A C 1
ATOM 1464 O O . THR A 1 181 ? -18.495 7.982 10.813 1.00 94.25 181 THR A O 1
ATOM 1467 N N . PRO A 1 182 ? -20.247 8.701 9.612 1.00 94.25 182 PRO A N 1
ATOM 1468 C CA . PRO A 1 182 ? -19.695 8.220 8.352 1.00 94.25 182 PRO A CA 1
ATOM 1469 C C . PRO A 1 182 ? -18.391 8.939 7.982 1.00 94.25 182 PRO A C 1
ATOM 1471 O O . PRO A 1 182 ? -18.314 10.168 8.046 1.00 94.25 182 PRO A O 1
ATOM 1474 N N . VAL A 1 183 ? -17.388 8.184 7.533 1.00 94.50 183 VAL A N 1
ATOM 1475 C CA . VAL A 1 183 ? -16.103 8.729 7.069 1.00 94.50 183 VAL A CA 1
ATOM 1476 C C . VAL A 1 183 ? -16.166 8.960 5.567 1.00 94.50 183 VAL A C 1
ATOM 1478 O O . VAL A 1 183 ? -16.478 8.048 4.801 1.00 94.50 183 VAL A O 1
ATOM 1481 N N . LEU A 1 184 ? -15.860 10.186 5.147 1.00 91.81 184 LEU A N 1
ATOM 1482 C CA . LEU A 1 184 ? -15.825 10.575 3.741 1.00 91.81 184 LEU A CA 1
ATOM 1483 C C . LEU A 1 184 ? -14.476 10.203 3.123 1.00 91.81 184 LEU A C 1
ATOM 1485 O O . LEU A 1 184 ? -13.429 10.591 3.632 1.00 91.81 184 LEU A O 1
ATOM 1489 N N . THR A 1 185 ? -14.514 9.486 2.007 1.00 86.56 185 THR A N 1
ATOM 1490 C CA . THR A 1 185 ? -13.329 9.074 1.241 1.00 86.56 185 THR A CA 1
ATOM 1491 C C . THR A 1 185 ? -13.167 9.852 -0.068 1.00 86.56 185 THR A C 1
ATOM 1493 O O . THR A 1 185 ? -12.111 9.806 -0.691 1.00 86.56 185 THR A O 1
ATOM 1496 N N . GLY A 1 186 ? -14.199 10.591 -0.489 1.00 75.69 186 GLY A N 1
ATOM 1497 C CA . GLY A 1 186 ? -14.189 11.376 -1.723 1.00 75.69 186 GLY A CA 1
ATOM 1498 C C . GLY A 1 186 ? -13.380 12.675 -1.615 1.00 75.69 186 GLY A C 1
ATOM 1499 O O . GLY A 1 186 ? -13.406 13.351 -0.589 1.00 75.69 186 GLY A O 1
ATOM 1500 N N . ASN A 1 187 ? -12.726 13.060 -2.718 1.00 72.44 187 ASN A N 1
ATOM 1501 C CA . ASN A 1 187 ? -12.027 14.343 -2.923 1.00 72.44 187 ASN A CA 1
ATOM 1502 C C . ASN A 1 187 ? -10.797 14.611 -2.036 1.00 72.44 187 ASN A C 1
ATOM 1504 O O . ASN A 1 187 ? -10.324 15.747 -1.978 1.00 72.44 187 ASN A O 1
ATOM 1508 N N . GLN A 1 188 ? -10.259 13.596 -1.360 1.00 79.75 188 GLN A N 1
ATOM 1509 C CA . GLN A 1 188 ? -9.077 13.723 -0.505 1.00 79.75 188 GLN A CA 1
ATOM 1510 C C . GLN A 1 188 ? -8.063 12.612 -0.800 1.00 79.75 188 GLN A C 1
ATOM 1512 O O . GLN A 1 188 ? -8.420 11.554 -1.314 1.00 79.75 188 GLN A O 1
ATOM 1517 N N . GLY A 1 189 ? -6.786 12.858 -0.491 1.00 84.62 189 GLY A N 1
ATOM 1518 C CA . GLY A 1 189 ? -5.738 11.842 -0.605 1.00 84.62 189 GLY A CA 1
ATOM 1519 C C . GLY A 1 189 ? -6.028 10.636 0.290 1.00 84.62 189 GLY A C 1
ATOM 1520 O O . GLY A 1 189 ? -6.613 10.786 1.365 1.00 84.62 189 GLY A O 1
ATOM 1521 N N . ILE A 1 190 ? -5.599 9.447 -0.142 1.00 90.38 190 ILE A N 1
ATOM 1522 C CA . ILE A 1 190 ? -5.845 8.191 0.577 1.00 90.38 190 ILE A CA 1
ATOM 1523 C C . ILE A 1 190 ? -5.348 8.219 2.020 1.00 90.38 190 ILE A C 1
ATOM 1525 O O . ILE A 1 190 ? -6.030 7.759 2.931 1.00 90.38 190 ILE A O 1
ATOM 1529 N N . GLU A 1 191 ? -4.208 8.858 2.247 1.00 91.56 191 GLU A N 1
ATOM 1530 C CA . GLU A 1 191 ? -3.635 9.064 3.571 1.00 91.56 191 GLU A CA 1
ATOM 1531 C C . GLU A 1 191 ? -4.541 9.877 4.513 1.00 91.56 191 GLU A C 1
ATOM 1533 O O . GLU A 1 191 ? -4.588 9.607 5.713 1.00 91.56 191 GLU A O 1
ATOM 1538 N N . ILE A 1 192 ? -5.297 10.841 3.976 1.00 90.75 192 ILE A N 1
ATOM 1539 C CA . ILE A 1 192 ? -6.128 11.758 4.763 1.00 90.75 192 ILE A CA 1
ATOM 1540 C C . ILE A 1 192 ? -7.363 11.022 5.270 1.00 90.75 192 ILE A C 1
ATOM 1542 O O . ILE A 1 192 ? -7.643 11.031 6.471 1.00 90.75 192 ILE A O 1
ATOM 1546 N N . TRP A 1 193 ? -8.090 10.353 4.370 1.00 92.44 193 TRP A N 1
ATOM 1547 C CA . TRP A 1 193 ? -9.307 9.652 4.767 1.00 92.44 193 TRP A CA 1
ATOM 1548 C C . TRP A 1 193 ? -9.001 8.387 5.575 1.00 92.44 193 TRP A C 1
ATOM 1550 O 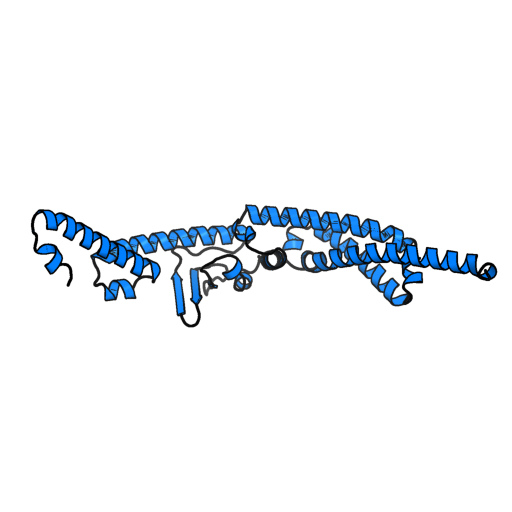O . TRP A 1 193 ? -9.771 8.054 6.474 1.00 92.44 193 TRP A O 1
ATOM 1560 N N . LEU A 1 194 ? -7.859 7.720 5.353 1.00 93.62 194 LEU A N 1
ATOM 1561 C CA . LEU A 1 194 ? -7.400 6.634 6.228 1.00 93.62 194 LEU A CA 1
ATOM 1562 C C . LEU A 1 194 ? -7.082 7.143 7.640 1.00 93.62 194 LEU A C 1
ATOM 1564 O O . LEU A 1 194 ? -7.448 6.498 8.622 1.00 93.62 194 LEU A O 1
ATOM 1568 N N . GLY A 1 195 ? -6.463 8.321 7.763 1.00 93.69 195 GLY A N 1
ATOM 1569 C CA . GLY A 1 195 ? -6.272 8.984 9.054 1.00 93.69 195 GLY A CA 1
ATOM 1570 C C . GLY A 1 195 ? -7.601 9.326 9.737 1.00 93.69 195 GLY A C 1
ATOM 1571 O O . GLY A 1 195 ? -7.780 9.055 10.926 1.00 93.69 195 GLY A O 1
ATOM 1572 N N . ALA A 1 196 ? -8.570 9.851 8.981 1.00 93.94 196 ALA A N 1
ATOM 1573 C CA . ALA A 1 196 ? -9.920 10.111 9.481 1.00 93.94 196 ALA A CA 1
ATOM 1574 C C . ALA A 1 196 ? -10.627 8.823 9.939 1.00 93.94 196 ALA A C 1
ATOM 1576 O O . ALA A 1 196 ? -11.271 8.824 10.988 1.00 93.94 196 ALA A O 1
ATOM 1577 N N . LEU A 1 197 ? -10.445 7.716 9.212 1.00 94.62 197 LEU A N 1
ATOM 1578 C CA . LEU A 1 197 ? -10.982 6.406 9.573 1.00 94.62 197 LEU A CA 1
ATOM 1579 C C . LEU A 1 197 ? -10.424 5.906 10.909 1.00 94.62 197 LEU A C 1
ATOM 1581 O O . LEU A 1 197 ? -11.191 5.420 11.735 1.00 94.62 197 LEU A O 1
ATOM 1585 N N . VAL A 1 198 ? -9.120 6.071 11.166 1.00 94.94 198 VAL A N 1
ATOM 1586 C CA . VAL A 1 198 ? -8.520 5.723 12.470 1.00 94.94 198 VAL A CA 1
ATOM 1587 C C . VAL A 1 198 ? -9.138 6.556 13.594 1.00 94.94 198 VAL A C 1
ATOM 1589 O O . VAL A 1 198 ? -9.510 6.008 14.632 1.00 94.94 198 VAL A O 1
ATOM 1592 N N . ASN A 1 199 ? -9.262 7.868 13.392 1.00 95.12 199 ASN A N 1
ATOM 1593 C CA . ASN A 1 199 ? -9.828 8.762 14.401 1.00 95.12 199 ASN A CA 1
ATOM 1594 C C . ASN A 1 199 ? -11.288 8.409 14.715 1.00 95.12 199 ASN A C 1
ATOM 1596 O O . ASN A 1 199 ? -11.692 8.390 15.880 1.00 95.12 199 ASN A O 1
ATOM 1600 N N . GLU A 1 200 ? -12.079 8.096 13.688 1.00 96.19 200 GLU A N 1
ATOM 1601 C CA . GLU A 1 200 ? -13.485 7.737 13.857 1.00 96.19 200 GLU A CA 1
ATOM 1602 C C . GLU A 1 200 ? -13.665 6.333 14.443 1.00 96.19 200 GLU A C 1
ATOM 1604 O O . GLU A 1 200 ? -14.553 6.121 15.270 1.00 96.19 200 GLU A O 1
ATOM 1609 N N . MET A 1 201 ? -12.780 5.392 14.105 1.00 95.19 201 MET A N 1
ATOM 1610 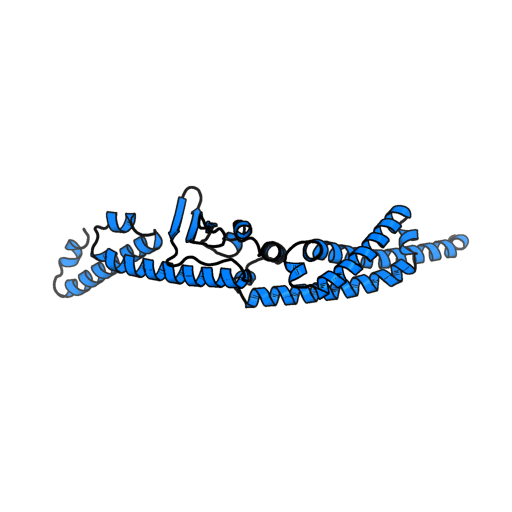C CA . MET A 1 201 ? -12.698 4.085 14.757 1.00 95.19 201 MET A CA 1
ATOM 1611 C C . MET A 1 201 ? -12.476 4.249 16.266 1.00 95.19 201 MET A C 1
ATOM 1613 O O . MET A 1 201 ? -13.242 3.714 17.065 1.00 95.19 201 MET A O 1
ATOM 1617 N N . GLN A 1 202 ? -11.481 5.043 16.675 1.00 95.06 202 GLN A N 1
ATOM 1618 C CA . GLN A 1 202 ? -11.197 5.305 18.092 1.00 95.06 202 GLN A CA 1
ATOM 1619 C C . GLN A 1 202 ? -12.368 5.990 18.802 1.00 95.06 202 GLN A C 1
ATOM 1621 O O . GLN A 1 202 ? -12.721 5.620 19.923 1.00 95.06 202 GLN A O 1
ATOM 1626 N N . ARG A 1 203 ? -12.992 6.977 18.149 1.00 96.62 203 ARG A N 1
ATOM 1627 C CA . ARG A 1 203 ? -14.162 7.681 18.686 1.00 96.62 203 ARG A CA 1
ATOM 1628 C C . ARG A 1 203 ? -15.337 6.731 18.904 1.00 96.62 203 ARG A C 1
ATOM 1630 O O . ARG A 1 203 ? -15.927 6.742 19.983 1.00 96.62 203 ARG A O 1
ATOM 1637 N N . SER A 1 204 ? -15.631 5.895 17.914 1.00 95.81 204 SER A N 1
ATOM 1638 C CA . SER A 1 204 ? -16.740 4.938 17.955 1.00 95.81 204 SER A CA 1
ATOM 1639 C C . SER A 1 204 ? -16.524 3.875 19.024 1.00 95.81 204 SER A C 1
ATOM 1641 O O . SER A 1 204 ? -17.413 3.632 19.835 1.00 95.81 204 SER A O 1
ATOM 1643 N N . LEU A 1 205 ? -15.311 3.325 19.118 1.00 94.44 205 LEU A N 1
ATOM 1644 C CA . LEU A 1 205 ? -14.947 2.386 20.179 1.00 94.44 205 LEU A CA 1
ATOM 1645 C C . LEU A 1 205 ? -15.036 3.025 21.571 1.00 94.44 205 LEU A C 1
ATOM 1647 O O . LEU A 1 205 ? -15.536 2.398 22.500 1.00 94.44 205 LEU A O 1
ATOM 1651 N N . LYS A 1 206 ? -14.623 4.288 21.734 1.00 95.12 206 LYS A N 1
ATOM 1652 C CA . LYS A 1 206 ? -14.759 5.002 23.014 1.00 95.12 206 LYS A CA 1
ATOM 1653 C C . LYS A 1 206 ? -16.227 5.221 23.402 1.00 95.12 206 LYS A C 1
ATOM 1655 O O . LYS A 1 206 ? -16.577 5.066 24.575 1.00 95.12 206 LYS A O 1
ATOM 1660 N N . ALA A 1 207 ? -17.085 5.554 22.436 1.00 94.62 207 ALA A N 1
ATOM 1661 C CA . ALA A 1 207 ? -18.522 5.698 22.660 1.00 94.62 207 ALA A CA 1
ATOM 1662 C C . ALA A 1 207 ? -19.165 4.361 23.068 1.00 94.62 207 ALA A C 1
ATOM 1664 O O . ALA A 1 207 ? -19.898 4.311 24.056 1.00 94.62 207 ALA A O 1
ATOM 1665 N N . LEU A 1 208 ? -18.818 3.272 22.376 1.00 93.94 208 LEU A N 1
ATOM 1666 C CA . LEU A 1 208 ? -19.267 1.918 22.710 1.00 93.94 208 LEU A CA 1
ATOM 1667 C C . LEU A 1 208 ? -18.778 1.467 24.091 1.00 93.94 208 LEU A C 1
ATOM 1669 O O . LEU A 1 208 ? -19.569 0.942 24.864 1.00 93.94 208 LEU A O 1
ATOM 1673 N N . CYS A 1 209 ? -17.522 1.740 24.446 1.00 94.00 209 CYS A N 1
ATOM 1674 C CA . CYS A 1 209 ? -16.988 1.451 25.778 1.00 94.00 209 CYS A CA 1
ATOM 1675 C C . CYS A 1 209 ? -17.760 2.198 26.879 1.00 94.00 209 CYS A C 1
ATOM 1677 O O . CYS A 1 209 ? -18.128 1.613 27.895 1.00 94.00 209 CYS A O 1
ATOM 1679 N N . THR A 1 210 ? -18.081 3.478 26.655 1.00 92.44 210 THR A N 1
ATOM 1680 C CA . THR A 1 210 ? -18.883 4.278 27.600 1.00 92.44 210 THR A CA 1
ATOM 1681 C C . THR A 1 210 ? -20.289 3.695 27.773 1.00 92.44 210 THR A C 1
ATOM 1683 O O . THR A 1 210 ? -20.793 3.601 28.892 1.00 92.44 210 THR A O 1
ATOM 1686 N N . LEU A 1 211 ? -20.911 3.264 26.671 1.00 91.50 211 LEU A N 1
ATOM 1687 C CA . LEU A 1 211 ? -22.215 2.608 26.695 1.00 91.50 211 LEU A CA 1
ATOM 1688 C C . LEU A 1 211 ? -22.159 1.266 27.441 1.00 91.50 211 LEU A C 1
ATOM 1690 O O . LEU A 1 211 ? -23.015 1.006 28.287 1.00 91.50 211 LEU A O 1
ATOM 1694 N N . ALA A 1 212 ? -21.142 0.447 27.168 1.00 92.75 212 ALA A N 1
ATOM 1695 C CA . ALA A 1 212 ? -20.935 -0.837 27.825 1.00 92.75 212 ALA A CA 1
ATOM 1696 C C . ALA A 1 212 ? -20.722 -0.662 29.337 1.00 92.75 212 ALA A C 1
ATOM 1698 O O . ALA A 1 212 ? -21.357 -1.355 30.125 1.00 92.75 212 ALA A O 1
ATOM 1699 N N . ALA A 1 213 ? -19.923 0.319 29.767 1.00 89.75 213 ALA A N 1
ATOM 1700 C CA . ALA A 1 213 ? -19.703 0.605 31.186 1.00 89.75 213 ALA A CA 1
ATOM 1701 C C . ALA A 1 213 ? -21.007 0.953 31.933 1.00 89.75 213 ALA A C 1
ATOM 1703 O O . ALA A 1 213 ? -21.225 0.480 33.047 1.00 89.75 213 ALA A O 1
ATOM 1704 N N . ALA A 1 214 ? -21.907 1.724 31.312 1.00 89.19 214 ALA A N 1
ATOM 1705 C CA . ALA A 1 214 ? -23.217 2.034 31.894 1.00 89.19 214 ALA A CA 1
ATOM 1706 C C . ALA A 1 214 ? -24.153 0.808 31.945 1.00 89.19 214 ALA A C 1
ATOM 1708 O O . ALA A 1 214 ? -24.952 0.649 32.872 1.00 89.19 214 ALA A O 1
ATOM 1709 N N . GLN A 1 215 ? -24.055 -0.075 30.949 1.00 90.62 215 GLN A N 1
ATOM 1710 C CA . GLN A 1 215 ? -24.871 -1.287 30.851 1.00 90.62 215 GLN A CA 1
ATOM 1711 C C . GLN A 1 215 ? -24.403 -2.413 31.781 1.00 90.62 215 GLN A C 1
ATOM 1713 O O . GLN A 1 215 ? -25.222 -3.210 32.229 1.00 90.62 215 GLN A O 1
ATOM 1718 N N . CYS A 1 216 ? -23.112 -2.453 32.105 1.00 87.75 216 CYS A N 1
ATOM 1719 C CA . CYS A 1 216 ? -22.469 -3.540 32.840 1.00 87.75 216 CYS A CA 1
ATOM 1720 C C . CYS A 1 216 ? -23.057 -3.785 34.241 1.00 87.75 216 CYS A C 1
ATOM 1722 O O . CYS A 1 216 ? -23.105 -4.921 34.705 1.00 87.75 216 CYS A O 1
ATOM 1724 N N . ASN A 1 217 ? -23.539 -2.727 34.898 1.00 83.00 217 ASN A N 1
ATOM 1725 C CA . ASN A 1 217 ? -24.171 -2.810 36.220 1.00 83.00 217 ASN A CA 1
ATOM 1726 C C . ASN A 1 217 ? -25.704 -2.875 36.168 1.00 83.00 217 ASN A C 1
ATOM 1728 O O . ASN A 1 217 ? -26.338 -3.116 37.191 1.00 83.00 217 ASN A O 1
ATOM 1732 N N . SER A 1 218 ? -26.312 -2.592 35.013 1.00 86.31 218 SER A N 1
ATOM 1733 C CA . SER A 1 218 ? -27.767 -2.441 34.887 1.00 86.31 218 SER A CA 1
ATOM 1734 C C . SER A 1 218 ? -28.443 -3.614 34.183 1.00 86.31 218 SER A C 1
ATOM 1736 O O . SER A 1 218 ? -29.610 -3.889 34.459 1.00 86.31 218 SER A O 1
ATOM 1738 N N . LEU A 1 219 ? -27.738 -4.306 33.288 1.00 86.62 219 LEU A N 1
ATOM 1739 C CA . LEU A 1 219 ? -28.273 -5.445 32.549 1.00 86.62 219 LEU A CA 1
ATOM 1740 C C . LEU A 1 219 ? -27.885 -6.781 33.199 1.00 86.62 219 LEU A C 1
ATOM 1742 O O . LEU A 1 219 ? -26.785 -6.904 33.742 1.00 86.62 219 LEU A O 1
ATOM 1746 N N . PRO A 1 220 ? -28.741 -7.816 33.087 1.00 89.44 220 PRO A N 1
ATOM 1747 C CA . PRO A 1 220 ? -28.336 -9.189 33.357 1.00 89.44 220 PRO A CA 1
ATOM 1748 C C . PRO A 1 220 ? -27.130 -9.581 32.499 1.00 89.44 220 PRO A C 1
ATOM 1750 O O . PRO A 1 220 ? -27.026 -9.173 31.341 1.00 89.44 220 PRO A O 1
ATOM 1753 N N . LEU A 1 221 ? -26.245 -10.420 33.046 1.00 86.88 221 LEU A N 1
ATOM 1754 C CA . LEU A 1 221 ? -24.974 -10.758 32.401 1.00 86.88 221 LEU A CA 1
ATOM 1755 C C . LEU A 1 221 ? -25.146 -11.285 30.968 1.00 86.88 221 LEU A C 1
ATOM 1757 O O . LEU A 1 221 ? -24.436 -10.860 30.061 1.00 86.88 221 LEU A O 1
ATOM 1761 N N . HIS A 1 222 ? -26.099 -12.194 30.766 1.00 89.81 222 HIS A N 1
ATOM 1762 C CA . HIS A 1 222 ? -26.371 -12.775 29.454 1.00 89.81 222 HIS A CA 1
ATOM 1763 C C . HIS A 1 222 ? -26.732 -11.701 28.414 1.00 89.81 222 HIS A C 1
ATOM 1765 O O . HIS A 1 222 ? -26.160 -11.666 27.326 1.00 89.81 222 HIS A O 1
ATOM 1771 N N . ASP A 1 223 ? -27.626 -10.779 28.773 1.00 91.56 223 ASP A N 1
ATOM 1772 C CA . ASP A 1 223 ? -28.093 -9.721 27.873 1.00 91.56 223 ASP A CA 1
ATOM 1773 C C . ASP A 1 223 ? -27.011 -8.664 27.632 1.00 91.56 223 ASP A C 1
ATOM 1775 O O . ASP A 1 223 ? -26.899 -8.122 26.531 1.00 91.56 223 ASP A O 1
ATOM 1779 N N . PHE A 1 224 ? -26.181 -8.395 28.644 1.00 91.69 224 PHE A N 1
ATOM 1780 C CA . PHE A 1 224 ? -25.016 -7.529 28.511 1.00 91.69 224 PHE A CA 1
ATOM 1781 C C . PHE A 1 224 ? -24.017 -8.081 27.485 1.00 91.69 224 PHE A C 1
ATOM 1783 O O . PHE A 1 224 ? -23.589 -7.341 26.596 1.00 91.69 224 PHE A O 1
ATOM 1790 N N . VAL A 1 225 ? -23.684 -9.373 27.577 1.00 91.06 225 VAL A N 1
ATOM 1791 C CA . VAL A 1 225 ? -22.750 -10.039 26.656 1.00 91.06 225 VAL A CA 1
ATOM 1792 C C . VAL A 1 225 ? -23.327 -10.109 25.243 1.00 91.06 225 VAL A C 1
ATOM 1794 O O . VAL A 1 225 ? -22.620 -9.796 24.293 1.00 91.06 225 VAL A O 1
ATOM 1797 N N . ALA A 1 226 ? -24.610 -10.448 25.089 1.00 89.75 226 ALA A N 1
ATOM 1798 C CA . ALA A 1 226 ? -25.242 -10.570 23.774 1.00 89.75 226 ALA A CA 1
ATOM 1799 C C . ALA A 1 226 ? -25.357 -9.234 23.014 1.00 89.75 226 ALA A C 1
ATOM 1801 O O . ALA A 1 226 ? -25.436 -9.223 21.787 1.00 89.75 226 ALA A O 1
ATOM 1802 N N . LYS A 1 227 ? -25.406 -8.103 23.730 1.00 89.25 227 LYS A N 1
ATOM 1803 C CA . LYS A 1 227 ? -25.636 -6.774 23.143 1.00 89.25 227 LYS A CA 1
ATOM 1804 C C . LYS A 1 227 ? -24.355 -6.002 22.814 1.00 89.25 227 LYS A C 1
ATOM 1806 O O . LYS A 1 227 ? -24.402 -5.082 21.999 1.00 89.25 227 LYS A O 1
ATOM 1811 N N . ASN A 1 228 ? -23.239 -6.325 23.463 1.00 90.06 228 ASN A N 1
ATOM 1812 C CA . ASN A 1 228 ? -21.976 -5.599 23.324 1.00 90.06 228 ASN A CA 1
ATOM 1813 C C . ASN A 1 228 ? -20.971 -6.386 22.476 1.00 90.06 228 ASN A C 1
ATOM 1815 O O . ASN A 1 228 ? -21.057 -7.606 22.372 1.00 90.06 228 ASN A O 1
ATOM 1819 N N . CYS A 1 229 ? -20.002 -5.691 21.874 1.00 90.62 229 CYS A N 1
ATOM 1820 C CA . CYS A 1 229 ? -18.914 -6.370 21.169 1.00 90.62 229 CYS A CA 1
ATOM 1821 C C . CYS A 1 229 ? -18.069 -7.199 22.146 1.00 90.62 229 CYS A C 1
ATOM 1823 O O . CYS A 1 229 ? -18.013 -6.898 23.347 1.00 90.62 229 CYS A O 1
ATOM 1825 N N . ALA A 1 230 ? -17.389 -8.225 21.633 1.00 89.94 230 ALA A N 1
ATOM 1826 C CA . ALA A 1 230 ? -16.754 -9.239 22.474 1.00 89.94 230 ALA A CA 1
ATOM 1827 C C . ALA A 1 230 ? -15.735 -8.631 23.454 1.00 89.94 230 ALA A C 1
ATOM 1829 O O . ALA A 1 230 ? -15.705 -8.980 24.637 1.00 89.94 230 ALA A O 1
ATOM 1830 N N . GLN A 1 231 ? -14.944 -7.659 22.989 1.00 92.06 231 GLN A N 1
ATOM 1831 C CA . GLN A 1 231 ? -13.935 -6.997 23.815 1.00 92.06 231 GLN A CA 1
ATOM 1832 C C . GLN A 1 231 ? -14.552 -6.190 24.968 1.00 92.06 231 GLN A C 1
ATOM 1834 O O . GLN A 1 231 ? -14.048 -6.249 26.091 1.00 92.06 231 GLN A O 1
ATOM 1839 N N . PHE A 1 232 ? -15.642 -5.451 24.732 1.00 93.50 232 PHE A N 1
ATOM 1840 C CA . PHE A 1 232 ? -16.291 -4.670 25.793 1.00 93.50 232 PHE A CA 1
ATOM 1841 C C . PHE A 1 232 ? -17.145 -5.532 26.721 1.00 93.50 232 PHE A C 1
ATOM 1843 O O . PHE A 1 232 ? -17.218 -5.234 27.912 1.00 93.50 232 PHE A O 1
ATOM 1850 N N . ALA A 1 233 ? -17.721 -6.626 26.219 1.00 92.69 233 ALA A N 1
ATOM 1851 C CA . ALA A 1 233 ? -18.371 -7.629 27.054 1.00 92.69 233 ALA A CA 1
ATOM 1852 C C . ALA A 1 233 ? -17.372 -8.252 28.048 1.00 92.69 233 ALA A C 1
ATOM 1854 O O . ALA A 1 233 ? -17.639 -8.308 29.249 1.00 92.69 233 ALA A O 1
ATOM 1855 N N . LEU A 1 234 ? -16.182 -8.640 27.571 1.00 93.69 234 LEU A N 1
ATOM 1856 C CA . LEU A 1 234 ? -15.110 -9.158 28.423 1.00 93.69 234 LEU A CA 1
ATOM 1857 C C . LEU A 1 234 ? -14.606 -8.110 29.424 1.00 93.69 234 LEU A C 1
ATOM 1859 O O . LEU A 1 234 ? -14.414 -8.423 30.598 1.00 93.69 234 LEU A O 1
ATOM 1863 N N . LEU A 1 235 ? -14.412 -6.865 28.982 1.00 93.94 235 LEU A N 1
ATOM 1864 C CA . LEU A 1 235 ? -13.966 -5.784 29.861 1.00 93.94 235 LEU A CA 1
ATOM 1865 C C . LEU A 1 235 ? -14.978 -5.511 30.982 1.00 93.94 235 LEU A C 1
ATOM 1867 O O . LEU A 1 235 ? -14.586 -5.346 32.135 1.00 93.94 235 LEU A O 1
ATOM 1871 N N . GLY A 1 236 ? -16.275 -5.500 30.662 1.00 91.94 236 GLY A N 1
ATOM 1872 C CA . GLY A 1 236 ? -17.333 -5.349 31.658 1.00 91.94 236 GLY A CA 1
ATOM 1873 C C . GLY A 1 236 ? -17.347 -6.495 32.672 1.00 91.94 236 GLY A C 1
ATOM 1874 O O . GLY A 1 236 ? -17.395 -6.262 33.877 1.00 91.94 236 GLY A O 1
ATOM 1875 N N . LEU A 1 237 ? -17.195 -7.735 32.201 1.00 91.06 237 LEU A N 1
ATOM 187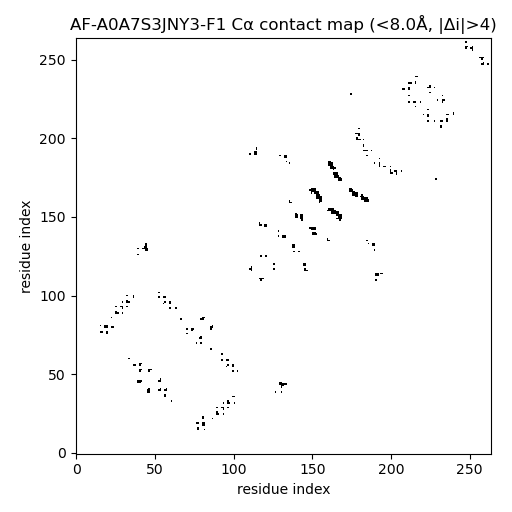6 C CA . LEU A 1 237 ? -17.050 -8.912 33.061 1.00 91.06 237 LEU A CA 1
ATOM 1877 C C . LEU A 1 237 ? -15.879 -8.779 34.044 1.00 91.06 237 LEU A C 1
ATOM 1879 O O . LEU A 1 237 ? -16.054 -8.982 35.246 1.00 91.06 237 LEU A O 1
ATOM 1883 N N . GLN A 1 238 ? -14.700 -8.402 33.544 1.00 92.19 238 GLN A N 1
ATOM 1884 C CA . GLN A 1 238 ? -13.508 -8.186 34.368 1.00 92.19 238 GLN A CA 1
ATOM 1885 C C . GLN A 1 238 ? -13.710 -7.053 35.377 1.00 92.19 238 GLN A C 1
ATOM 1887 O O . GLN A 1 238 ? -13.293 -7.174 36.531 1.00 92.19 238 GLN A O 1
ATOM 1892 N N . PHE A 1 239 ? -14.370 -5.970 34.963 1.00 90.44 239 PHE A N 1
ATOM 1893 C CA . PHE A 1 239 ? -14.695 -4.846 35.833 1.00 90.44 239 PHE A CA 1
ATOM 1894 C C . PHE A 1 239 ? -15.631 -5.266 36.972 1.00 90.44 239 PHE A C 1
ATOM 1896 O O . PHE A 1 239 ? -15.300 -5.049 38.138 1.00 90.44 239 PHE A O 1
ATOM 1903 N N . ASN A 1 240 ? -16.751 -5.924 36.654 1.00 88.56 240 ASN A N 1
ATOM 1904 C CA . ASN A 1 240 ? -17.719 -6.396 37.646 1.00 88.56 240 ASN A CA 1
ATOM 1905 C C . ASN A 1 240 ? -17.087 -7.386 38.622 1.00 88.56 240 ASN A C 1
ATOM 1907 O O . ASN A 1 240 ? -17.250 -7.239 39.831 1.00 88.56 240 ASN A O 1
ATOM 1911 N N . TRP A 1 241 ? -16.335 -8.360 38.108 1.00 88.81 241 TRP A N 1
ATOM 1912 C CA . TRP A 1 241 ? -15.637 -9.333 38.942 1.00 88.81 241 TRP A CA 1
ATOM 1913 C C . TRP A 1 241 ? -14.658 -8.645 39.900 1.00 88.81 241 TRP A C 1
ATOM 1915 O O . TRP A 1 241 ? -14.694 -8.887 41.103 1.00 88.81 241 TRP A O 1
ATOM 1925 N N . THR A 1 242 ? -13.842 -7.716 39.393 1.00 91.81 242 THR A N 1
ATOM 1926 C CA . THR A 1 242 ? -12.871 -6.982 40.219 1.00 91.81 242 THR A CA 1
ATOM 1927 C C . THR A 1 242 ? -13.566 -6.141 41.292 1.00 91.81 242 THR A C 1
ATOM 1929 O O . THR A 1 242 ? -13.132 -6.140 42.443 1.00 91.81 242 THR A O 1
ATOM 1932 N N . ALA A 1 243 ? -14.663 -5.460 40.944 1.00 88.88 243 ALA A N 1
ATOM 1933 C CA . ALA A 1 243 ? -15.444 -4.662 41.886 1.00 88.88 243 ALA A CA 1
ATOM 1934 C C . ALA A 1 243 ? -16.059 -5.528 42.999 1.00 88.88 243 ALA A C 1
ATOM 1936 O O . ALA A 1 243 ? -15.939 -5.190 44.176 1.00 88.88 243 ALA A O 1
ATOM 1937 N N . GLN A 1 244 ? -16.647 -6.674 42.643 1.00 87.31 244 GLN A N 1
ATOM 1938 C CA . GLN A 1 244 ? -17.230 -7.618 43.601 1.00 87.31 244 GLN A CA 1
ATOM 1939 C C . GLN A 1 244 ? -16.166 -8.237 44.515 1.00 87.31 244 GLN A C 1
ATOM 1941 O O . GLN A 1 244 ? -16.365 -8.317 45.727 1.00 87.31 244 GLN A O 1
ATOM 1946 N N . CYS A 1 245 ? -15.011 -8.627 43.965 1.00 89.50 245 CYS A N 1
ATOM 1947 C CA . CYS A 1 245 ? -13.891 -9.127 44.760 1.00 89.50 245 CYS A CA 1
ATOM 1948 C C . CYS A 1 245 ? -13.371 -8.069 45.739 1.00 89.50 245 CYS A C 1
ATOM 1950 O O . CYS A 1 245 ? -13.134 -8.384 46.905 1.00 89.50 245 CYS A O 1
ATOM 1952 N N . GLN A 1 246 ? -13.224 -6.819 45.295 1.00 91.00 246 GLN A N 1
ATOM 1953 C CA . GLN A 1 246 ? -12.791 -5.718 46.154 1.00 91.00 246 GLN A CA 1
ATOM 1954 C C . GLN A 1 246 ? -13.786 -5.477 47.298 1.00 91.00 246 GLN A C 1
ATOM 1956 O O . GLN A 1 246 ? -13.384 -5.407 48.459 1.00 91.00 246 GLN A O 1
ATOM 1961 N N . GLU A 1 247 ? -15.085 -5.424 46.994 1.00 89.06 247 GLU A N 1
ATOM 1962 C CA . GLU A 1 247 ? -16.136 -5.252 48.000 1.00 89.06 247 GLU A CA 1
ATOM 1963 C C . GLU A 1 247 ? -16.150 -6.410 49.014 1.00 89.06 247 GLU A C 1
ATOM 1965 O O . GLU A 1 247 ? -16.267 -6.188 50.223 1.00 89.06 247 GLU A O 1
ATOM 1970 N N . ALA A 1 248 ? -15.978 -7.650 48.546 1.00 87.56 248 ALA A N 1
ATOM 1971 C CA . ALA A 1 248 ? -15.892 -8.822 49.410 1.00 87.56 248 ALA A CA 1
ATOM 1972 C C . ALA A 1 248 ? -14.665 -8.767 50.339 1.00 87.56 248 ALA A C 1
ATOM 1974 O O . ALA A 1 248 ? -14.793 -9.054 51.530 1.00 87.56 248 ALA A O 1
ATOM 1975 N N . LEU A 1 249 ? -13.498 -8.353 49.832 1.00 88.38 249 LEU A N 1
ATOM 1976 C CA . LEU A 1 249 ? -12.265 -8.199 50.619 1.00 88.38 249 LEU A CA 1
ATOM 1977 C C . LEU A 1 249 ? -12.348 -7.054 51.641 1.00 88.38 249 LEU A C 1
ATOM 1979 O O . LEU A 1 249 ? -11.789 -7.147 52.736 1.00 88.38 249 LEU A O 1
ATOM 1983 N N . GLU A 1 250 ? -13.047 -5.966 51.322 1.00 89.56 250 GLU A N 1
ATOM 1984 C CA . GLU A 1 250 ? -13.289 -4.878 52.273 1.00 89.56 250 GLU A CA 1
ATOM 1985 C C . GLU A 1 250 ? -14.238 -5.324 53.390 1.00 89.56 250 GLU A C 1
ATOM 1987 O O . GLU A 1 250 ? -13.941 -5.129 54.575 1.00 89.56 250 GLU A O 1
ATOM 1992 N N . LYS A 1 251 ? -15.331 -6.009 53.032 1.00 87.75 251 LYS A N 1
ATOM 1993 C CA . LYS A 1 251 ? -16.288 -6.577 53.992 1.00 87.75 251 LYS A CA 1
ATOM 1994 C C . LYS A 1 251 ? -15.706 -7.731 54.801 1.00 87.75 251 LYS A C 1
ATOM 1996 O O . LYS A 1 251 ? -16.141 -7.948 55.929 1.00 87.75 251 LYS A O 1
ATOM 2001 N N . SER A 1 252 ? -14.699 -8.451 54.301 1.00 86.12 252 SER A N 1
ATOM 2002 C CA . SER A 1 252 ? -14.103 -9.573 55.038 1.00 86.12 252 SER A CA 1
ATOM 2003 C C . SER A 1 252 ? -13.360 -9.128 56.298 1.00 86.12 252 SER A C 1
ATOM 2005 O O . SER A 1 252 ? -13.119 -9.934 57.196 1.00 86.12 252 SER A O 1
ATOM 2007 N N . ARG A 1 253 ? -13.014 -7.836 56.391 1.00 81.31 253 ARG A N 1
ATOM 2008 C CA . ARG A 1 253 ? -12.438 -7.232 57.600 1.00 81.31 253 ARG A CA 1
ATOM 2009 C C . ARG A 1 253 ? -13.435 -7.181 58.756 1.00 81.31 253 ARG A C 1
ATOM 2011 O O . ARG A 1 253 ? -13.018 -7.252 59.908 1.00 81.31 253 ARG A O 1
ATOM 2018 N N . THR A 1 254 ? -14.728 -7.065 58.460 1.00 82.56 254 THR A N 1
ATOM 2019 C CA . THR A 1 254 ? -15.805 -6.970 59.457 1.00 82.56 254 THR A CA 1
ATOM 2020 C C . THR A 1 254 ? -16.618 -8.259 59.568 1.00 82.56 254 THR A C 1
ATOM 2022 O O . THR A 1 254 ? -17.034 -8.606 60.670 1.00 82.56 254 THR A O 1
ATOM 2025 N N . ASN A 1 255 ? -16.794 -9.010 58.476 1.00 81.62 255 ASN A N 1
ATOM 2026 C CA . ASN A 1 255 ? -17.498 -10.290 58.461 1.00 81.62 255 ASN A CA 1
ATOM 2027 C C . ASN A 1 255 ? -16.652 -11.410 57.824 1.00 81.62 255 ASN A C 1
ATOM 2029 O O . ASN A 1 255 ? -16.463 -11.458 56.611 1.00 81.62 255 ASN A O 1
ATOM 2033 N N . LYS A 1 256 ? -16.208 -12.373 58.641 1.00 76.75 256 LYS A N 1
ATOM 2034 C CA . LYS A 1 256 ? -15.373 -13.503 58.197 1.00 76.75 256 LYS A CA 1
ATOM 2035 C C . LYS A 1 256 ? -16.100 -14.509 57.282 1.00 76.75 256 LYS A C 1
ATOM 2037 O O . LYS A 1 256 ? -15.407 -15.265 56.607 1.00 76.75 256 LYS A O 1
ATOM 2042 N N . SER A 1 257 ? -17.442 -14.532 57.231 1.00 80.31 257 SER A N 1
ATOM 2043 C CA . SER A 1 257 ? -18.206 -15.450 56.355 1.00 80.31 257 SER A CA 1
ATOM 2044 C C . SER A 1 257 ? -18.398 -14.932 54.927 1.00 80.31 257 SER A C 1
ATOM 2046 O O . SER A 1 257 ? -18.699 -15.720 54.032 1.00 80.31 257 SER A O 1
ATOM 2048 N N . ILE A 1 258 ? -18.177 -13.633 54.684 1.00 78.69 258 ILE A N 1
ATOM 2049 C CA . ILE A 1 258 ? -18.555 -12.972 53.424 1.00 78.69 258 ILE A CA 1
ATOM 2050 C C . ILE A 1 258 ? -17.878 -13.593 52.194 1.00 78.69 258 ILE A C 1
ATOM 2052 O O . ILE A 1 258 ? -18.479 -13.666 51.126 1.00 78.69 258 ILE A O 1
ATOM 2056 N N . LEU A 1 259 ? -16.650 -14.098 52.350 1.00 74.50 259 LEU A N 1
ATOM 2057 C CA . LEU A 1 259 ? -15.894 -14.752 51.278 1.00 74.50 259 LEU A CA 1
ATOM 2058 C C . LEU A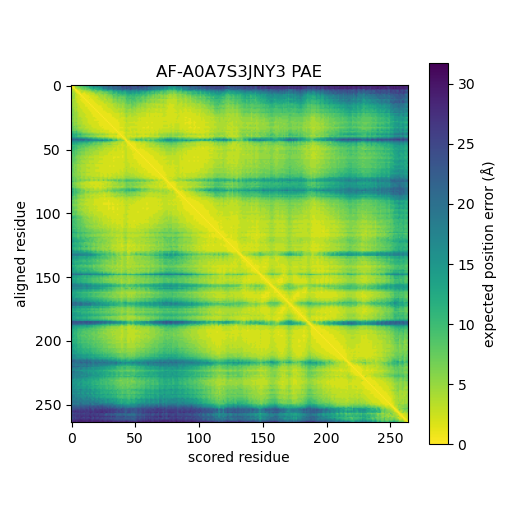 1 259 ? -16.495 -16.109 50.884 1.00 74.50 259 LEU A C 1
ATOM 2060 O O . LEU A 1 259 ? -16.377 -16.511 49.735 1.00 74.50 259 LEU A O 1
ATOM 2064 N N . GLN A 1 260 ? -17.148 -16.819 51.809 1.00 75.88 260 GLN A N 1
ATOM 2065 C CA . GLN A 1 260 ? -17.847 -18.073 51.497 1.00 75.88 260 GLN A CA 1
ATOM 2066 C C . GLN A 1 260 ? -19.197 -17.815 50.817 1.00 75.88 260 GLN A C 1
ATOM 2068 O O . GLN A 1 260 ? -19.654 -18.631 50.021 1.00 75.88 260 GLN A O 1
ATOM 2073 N N . GLU A 1 261 ? -19.832 -16.684 51.126 1.00 74.50 261 GLU A N 1
ATOM 2074 C CA . GLU A 1 261 ? -21.119 -16.284 50.551 1.00 74.50 261 GLU A CA 1
ATOM 2075 C C . GLU A 1 261 ? -20.982 -15.725 49.129 1.00 74.50 261 GLU A C 1
ATOM 2077 O O . GLU A 1 261 ? -21.834 -16.000 48.291 1.00 74.50 261 GLU A O 1
ATOM 2082 N N . THR A 1 262 ? -19.905 -14.985 48.849 1.00 73.19 262 THR A N 1
ATOM 2083 C CA . THR A 1 262 ? -19.633 -14.360 47.537 1.00 73.19 262 THR A CA 1
ATOM 2084 C C . THR A 1 262 ? -18.951 -15.283 46.526 1.00 73.19 262 THR A C 1
ATOM 2086 O O . THR A 1 262 ? -18.858 -14.934 45.356 1.00 73.19 262 THR A O 1
ATOM 2089 N N . ASN A 1 263 ? -18.493 -16.466 46.945 1.00 68.56 263 ASN A N 1
ATOM 2090 C CA . ASN A 1 263 ? -17.843 -17.458 46.080 1.00 68.56 263 ASN A CA 1
ATOM 2091 C C . ASN A 1 263 ? -18.838 -18.468 45.461 1.00 68.56 263 ASN A C 1
ATOM 2093 O O . ASN A 1 263 ? -18.474 -19.615 45.199 1.00 68.56 263 ASN A O 1
ATOM 2097 N N . LYS A 1 264 ? -20.105 -18.073 45.305 1.00 55.53 264 LYS A N 1
ATOM 2098 C CA . LYS A 1 264 ? -21.188 -18.855 44.688 1.00 55.53 264 LYS A CA 1
ATOM 2099 C C . LYS A 1 264 ? -21.611 -18.216 43.378 1.00 55.53 264 LYS A C 1
ATOM 2101 O O . LYS A 1 264 ? -21.935 -18.993 42.456 1.00 55.53 264 LYS A O 1
#

InterPro domains:
  IPR013602 Dynein heavy chain, linker [PF08393] (1-210)
  IPR026983 Dynein heavy chain [PTHR46532] (1-263)
  IPR042222 Dynein heavy chain, domain 2, N-terminal [G3DSA:1.20.140.100] (1-112)
  IPR042228 Dynein heavy chain, linker, subdomain 3 [G3DSA:3.20.180.20] (114-215)

Nearest PDB structures (foldseek):
  8j07-assembly1_k9  TM=9.303E-01  e=1.340E-12  Homo sapiens
  7z8f-assembly1_m  TM=8.800E-01  e=6.011E-13  Homo sapiens
  7z8f-assembly1_n  TM=8.800E-01  e=6.011E-13  Homo sapiens
  7z8f-assembly1_f  TM=8.812E-01  e=6.741E-13  Homo sapiens
  8glv-assembly1_Mm  TM=9.255E-01  e=3.758E-12  Chlamydomonas reinhardtii

Sequence (264 aa):
RHVGPFKEAVSLQLTALSDTDDTLDLWIKVQNLWTNLESVFMGGDIAKQMPIEAKKFAKIDRDFVKIMIKAHETKIVVNCCSNELLRNTLPVLYDELEKCRVSLESYLETKRRLFSRFYFVSNPALLTILSQGSDPLRMQPYYEKVFDSVSQVTHDRKDKNKIIALKSIHGVDEEIIQLSTPVLTGNQGIEIWLGALVNEMQRSLKALCTLAAAQCNSLPLHDFVAKNCAQFALLGLQFNWTAQCQEALEKSRTNKSILQETNK

pLDDT: mean 89.83, std 6.37, range [55.53, 96.62]

Foldseek 3Di:
DPCVVCPVVVVVVVVLVVLLVVLVVLVVLLVVLLVVCCVQLVAFCNCVVVVVLSVLNVVLVVVNVVLVVVCVVVVDSSVSSPDPVSVVVSVVSNVSSVVSVVVVVVVLVVLCVLAVLCVQPDPVLSSQCQRCLQQPVSCQPCCVSSPVFFNGFDADPVDNQWTFWTWGDDPPDIDIQGFPDTQGSHPDGSSVSVVVVVVRVVVSVVVLLVVLLVCLVPDDLVVSCVPGDPVSSVVSVVVVVVVLVVVLVVCCVVPVCSVVVSVD

Solvent-accessible surface area (backbone atoms only — not comparable to full-atom values): 14542 Å² total; per-residue (Å²): 140,86,52,75,92,49,46,63,62,51,47,53,52,49,51,52,49,53,53,26,51,60,46,47,59,51,47,53,53,38,50,55,52,48,60,64,46,43,72,46,45,77,47,54,49,46,23,73,77,38,52,70,52,27,57,50,48,59,49,48,48,58,55,51,52,53,50,52,53,52,43,64,74,59,72,44,65,57,68,47,47,66,32,64,69,52,66,63,42,51,60,55,48,37,55,54,49,48,53,44,52,53,51,50,52,55,51,53,50,53,50,25,72,68,27,62,53,51,72,74,38,56,68,71,61,45,51,55,52,52,33,42,39,91,43,69,77,73,45,42,92,46,31,56,61,62,33,95,74,32,44,39,70,40,56,39,93,91,40,74,45,25,40,40,29,43,29,29,69,60,92,91,48,74,51,76,48,70,42,80,60,68,41,63,51,64,97,52,58,54,45,55,35,51,49,49,44,54,54,40,49,53,51,26,51,52,52,51,46,54,52,40,61,63,37,54,83,72,43,60,69,70,62,39,43,75,73,39,60,72,70,50,30,52,49,34,52,54,50,52,52,50,51,52,52,51,52,38,59,61,46,37,77,81,36,82,60,43,59,71,66,73,74,114

Radius of gyration: 32.01 Å; Cα contacts (8 Å, |Δi|>4): 239; chains: 1; bounding box: 82×37×96 Å